Protein AF-A0A7T5URG5-F1 (afdb_monomer)

Sequence (352 aa):
MPEPLIVAVPREIMPCEGRVPIFPDTIPLLKKAVTERRIKFVVEEGLGRSLGIKYQYWRPEAMVARDKDILYRAADIVLKVKQPFPEEIEFYREGQGLICFPHVHANKETVGKLLAKGVKILPYEYYPTRHDPHILSTMSREAGHRIVDLLNEHQGRTWRNTHIFFGGARGVVCRHAIAAALEAGVPTSKIHAFDIVSGLFKDPESGATYETLSTEDSGALEKALKKCGILVLAAVTKGFGAPKFLKRSHLEFLPNDAFILQVSIDEGGNIDDEEFCQLTFGHKPIYTVVRGITGLLWSKPRRITVCNLPDIPGIIRPEESSRSLINASFPYLVEILQTWPDVPDKYLVKIF

Secondary structure (DSSP, 8-state):
-PPPEEEEEPPP-STT----SS-TTTHHHHHHH--SS-EEEEEETTTTGGGT--HHHHTTTEEEES-HHHHHHH-SEEE-SSPPPGGGGGG--TT-EEEE---TTT-HHHHHHHHHTT-EEEESTTPPPSSSS-HHHHHHHHHHHHHHHHHHHHHTTGGGGSEEEEETTTSHHHHHHHHHHHHTT--GGGEEEEESS-EEEE-TTT--EEEEEETT-HHHHHHHHTTEEEEEE---BTTTBS---EETTGGGGPPTTEEEEEGGGGGT-SEE-TTT-----SS--EEEEEE--TT-TTPPPEEEEEE--TTHHHHH-HHHHHHHHHHHHHHHHHHHHHHTTS--GGGS----

Organism: NCBI:txid2750080

InterPro domains:
  IPR007698 Alanine dehydrogenase/pyridine nucleotide transhydrogenase, NAD(H)-binding domain [PF01262] (171-336)
  IPR007886 Alanine dehydrogenase/pyridine nucleotide transhydrogenase, N-terminal [PF05222] (9-141)
  IPR007886 Alanine dehydrogenase/pyridine nucleotide transhydrogenase, N-terminal [SM01003] (8-143)
  IPR036291 NAD(P)-binding domain superfamily [SSF51735] (156-272)

Radius of gyration: 21.98 Å; Cα contacts (8 Å, |Δi|>4): 689; chains: 1; bounding box: 66×40×57 Å

Nearest PDB structures (foldseek):
  2vhw-assembly1_F  TM=8.091E-01  e=1.083E-20  Mycobacterium tuberculosis
  8hyh-assembly1_A  TM=7.792E-01  e=4.954E-20  Geobacillus kaustophilus
  1pjb-assembly1_A  TM=7.632E-01  e=1.153E-19  Phormidium lapideum
  4izh-assembly1_A  TM=7.069E-01  e=4.505E-17  Thermus thermophilus HB27
  4j1t-assembly1_A  TM=7.144E-01  e=9.909E-17  Thermus thermophilus HB27

Solvent-accessible surface area (backbone atoms only — not comparable to full-atom values): 18957 Å² total; per-residue (Å²): 129,82,82,59,48,28,41,15,32,65,60,73,79,59,68,64,54,38,46,42,63,68,54,56,85,48,48,65,55,52,54,66,67,26,76,82,55,55,71,44,40,34,32,32,68,67,48,38,46,86,67,67,46,52,71,79,60,37,56,88,65,25,49,72,32,87,46,68,60,61,40,42,67,64,28,46,28,39,44,40,55,63,44,81,50,74,90,52,57,80,50,60,54,66,74,22,35,37,35,21,42,51,56,59,87,79,32,48,67,50,54,48,55,40,46,75,48,44,32,47,40,38,42,44,64,74,43,69,49,100,87,48,74,26,45,46,52,58,53,29,38,48,32,9,45,47,48,55,55,52,42,38,74,76,47,49,74,57,57,49,80,38,28,33,35,28,37,23,27,87,35,62,31,36,45,32,29,51,41,46,39,46,77,71,60,30,54,70,93,32,58,44,33,24,23,89,61,61,45,84,42,67,42,88,85,82,62,43,71,49,61,27,37,32,64,80,40,59,70,61,49,50,60,50,32,49,62,23,40,32,38,42,35,47,34,66,44,91,97,71,35,20,57,64,70,40,46,63,73,58,60,72,39,43,42,71,67,15,36,36,37,28,58,20,41,74,42,59,17,38,49,55,40,68,91,80,48,55,86,34,72,51,98,52,32,57,50,73,50,74,43,68,58,90,89,49,102,78,54,76,57,39,38,35,37,39,31,29,41,56,62,51,34,31,60,79,43,16,66,63,41,22,52,54,50,34,65,60,38,44,67,56,52,39,53,50,67,52,40,59,90,72,58,62,73,88,54,44,74,75,91,130

Foldseek 3Di:
DDDAAEEFWEADPFAQQQAGLDFLVCLVVLQVLQDQGHYAYEYEQCHNVSVVDHPVSNVVRHHYDPDLLVRQVPHQEYEYAAADDPVCLVSHAANHEYEYANLCVLNVVSVVSNVVRNYFYFYQAQDQDPPHGGLVLLLLLLLLLLVVVVCCVPPNLCVLVAQEEEEQCLDSNNVNVVLNSVVSPRDLVSYAAEYQDWAWDQDPPSRDIHTYDYLPPPVSLLVSQLRGQEYEFEDADVPQAAAQSAEPVSNVSHAANREYEFASLSRVGRHPDVVQNDDDGYDPQKDWDWADPPPDPPDHTGIY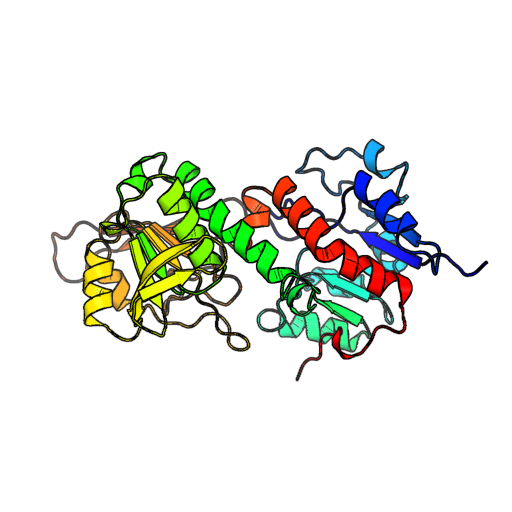IHRDDYSSCSNSPRVVSSVSSCVSCSVVSSVDSNCPPPDDPSSGDDDD

Mean predicted aligned error: 6.31 Å

pLDDT: mean 88.38, std 12.01, range [39.0, 98.62]

Structure (mmCIF, N/CA/C/O backbone):
data_AF-A0A7T5URG5-F1
#
_entry.id   AF-A0A7T5URG5-F1
#
loop_
_atom_site.group_PDB
_atom_site.id
_atom_site.type_symbol
_atom_site.label_atom_id
_atom_site.label_alt_id
_atom_site.label_comp_id
_atom_site.label_asym_id
_atom_site.label_entity_id
_atom_site.label_seq_id
_atom_site.pdbx_PDB_ins_code
_atom_site.Cartn_x
_atom_site.Cartn_y
_atom_site.Cartn_z
_atom_site.occupancy
_atom_site.B_iso_or_equiv
_atom_site.auth_seq_id
_atom_site.auth_comp_id
_atom_site.auth_asym_id
_atom_site.auth_atom_id
_atom_site.pdbx_PDB_model_num
ATOM 1 N N . MET A 1 1 ? 26.881 -5.363 -29.594 1.00 52.34 1 MET A N 1
ATOM 2 C CA . MET A 1 1 ? 26.458 -5.342 -28.173 1.00 52.34 1 MET A CA 1
ATOM 3 C C . MET A 1 1 ? 24.997 -5.751 -28.139 1.00 52.34 1 MET A C 1
ATOM 5 O O . MET A 1 1 ? 24.304 -5.335 -29.062 1.00 52.34 1 MET A O 1
ATOM 9 N N . PRO A 1 2 ? 24.540 -6.550 -27.161 1.00 69.38 2 PRO A N 1
ATOM 10 C CA . PRO A 1 2 ? 23.119 -6.869 -27.036 1.00 69.38 2 PRO A CA 1
ATOM 11 C C . PRO A 1 2 ? 22.297 -5.581 -26.910 1.00 69.38 2 PRO A C 1
ATOM 13 O O . PRO A 1 2 ? 22.796 -4.569 -26.395 1.00 69.38 2 PRO A O 1
ATOM 16 N N . GLU A 1 3 ? 21.068 -5.610 -27.420 1.00 84.12 3 GLU A N 1
ATOM 17 C CA . GLU A 1 3 ? 20.155 -4.479 -27.289 1.00 84.12 3 GLU A CA 1
ATOM 18 C C . GLU A 1 3 ? 19.905 -4.158 -25.806 1.00 84.12 3 GLU A C 1
ATOM 20 O O . GLU A 1 3 ? 19.898 -5.060 -24.961 1.00 84.12 3 GLU A O 1
ATOM 25 N N . PRO A 1 4 ? 19.791 -2.866 -25.451 1.00 93.31 4 PRO A N 1
ATOM 26 C CA . PRO A 1 4 ? 19.550 -2.477 -24.072 1.00 93.31 4 PRO A CA 1
ATOM 27 C C . PRO A 1 4 ? 18.148 -2.903 -23.635 1.00 93.31 4 PRO A C 1
ATOM 29 O O . PRO A 1 4 ? 17.196 -2.709 -24.381 1.00 93.31 4 PRO A O 1
ATOM 32 N N . LEU A 1 5 ? 18.026 -3.369 -22.393 1.00 96.50 5 LEU A N 1
ATOM 33 C CA . LEU A 1 5 ? 16.736 -3.587 -21.747 1.00 96.50 5 LEU A CA 1
ATOM 34 C C . LEU A 1 5 ? 16.022 -2.243 -21.555 1.00 96.50 5 LEU A C 1
ATOM 36 O O . LEU A 1 5 ? 16.613 -1.306 -21.004 1.00 96.50 5 LEU A O 1
ATOM 40 N N . ILE A 1 6 ? 14.765 -2.144 -21.977 1.00 97.94 6 ILE A N 1
ATOM 41 C CA . ILE A 1 6 ? 13.971 -0.919 -21.877 1.00 97.94 6 ILE A CA 1
ATOM 42 C C . ILE A 1 6 ? 12.994 -1.016 -20.703 1.00 97.94 6 ILE A C 1
ATOM 44 O O . ILE A 1 6 ? 12.069 -1.828 -20.703 1.00 97.94 6 ILE A O 1
ATOM 48 N N . VAL A 1 7 ? 13.174 -0.132 -19.720 1.00 98.44 7 VAL A N 1
ATOM 49 C CA . VAL A 1 7 ? 12.253 0.044 -18.591 1.00 98.44 7 VAL A CA 1
ATOM 50 C C . VAL A 1 7 ? 11.392 1.275 -18.839 1.00 98.44 7 VAL A C 1
ATOM 52 O O . VAL A 1 7 ? 11.901 2.398 -18.888 1.00 98.44 7 VAL A O 1
ATOM 55 N N 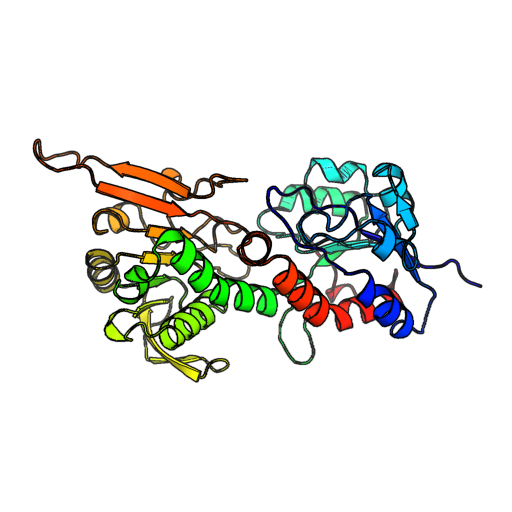. ALA A 1 8 ? 10.090 1.069 -18.995 1.00 98.38 8 ALA A N 1
ATOM 56 C CA . ALA A 1 8 ? 9.126 2.139 -19.181 1.00 98.38 8 ALA A CA 1
ATOM 57 C C . ALA A 1 8 ? 8.417 2.489 -17.869 1.00 98.38 8 ALA A C 1
ATOM 59 O O . ALA A 1 8 ? 7.997 1.601 -17.132 1.00 98.38 8 ALA A O 1
ATOM 60 N N . VAL A 1 9 ? 8.260 3.781 -17.593 1.00 98.31 9 VAL A N 1
ATOM 61 C CA . VAL A 1 9 ? 7.632 4.295 -16.372 1.00 98.31 9 VAL A CA 1
ATOM 62 C C . VAL A 1 9 ? 6.473 5.218 -16.761 1.00 98.31 9 VAL A C 1
ATOM 64 O O . VAL A 1 9 ? 6.695 6.406 -17.039 1.00 98.31 9 VAL A O 1
ATOM 67 N N . PRO A 1 10 ? 5.244 4.684 -16.860 1.00 97.44 10 PRO A N 1
ATOM 68 C CA . PRO A 1 10 ? 4.064 5.486 -17.143 1.00 97.44 10 PRO A CA 1
ATOM 69 C C . PRO A 1 10 ? 3.680 6.340 -15.932 1.00 97.44 10 PRO A C 1
ATOM 71 O O . PRO A 1 10 ? 4.102 6.078 -14.803 1.00 97.44 10 PRO A O 1
ATOM 74 N N . ARG A 1 11 ? 2.845 7.358 -16.148 1.00 95.81 11 ARG A N 1
ATOM 75 C CA . ARG A 1 11 ? 2.177 8.041 -15.036 1.00 95.81 11 ARG A CA 1
ATOM 76 C C . ARG A 1 11 ? 1.147 7.119 -14.402 1.00 95.81 11 ARG A C 1
ATOM 78 O O . ARG A 1 11 ? 0.483 6.337 -15.085 1.00 95.81 11 ARG A O 1
ATOM 85 N N . GLU A 1 12 ? 0.977 7.275 -13.097 1.00 93.81 12 GLU A N 1
ATOM 86 C CA . GLU A 1 12 ? -0.134 6.644 -12.404 1.00 93.81 12 GLU A CA 1
ATOM 87 C C . GLU A 1 12 ? -1.455 7.296 -12.799 1.00 93.81 12 GLU A C 1
ATOM 89 O O . GLU A 1 12 ? -1.548 8.514 -12.972 1.00 93.81 12 GLU A O 1
ATOM 94 N N . ILE A 1 13 ? -2.468 6.451 -12.981 1.00 91.31 13 ILE A N 1
ATOM 95 C CA . ILE A 1 13 ? -3.824 6.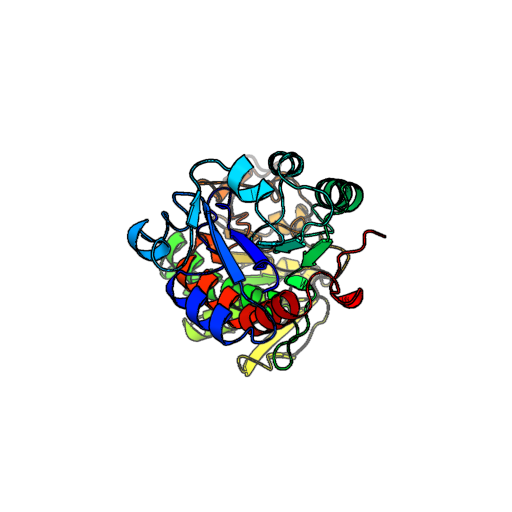872 -13.350 1.00 91.31 13 ILE A CA 1
ATOM 96 C C . ILE A 1 13 ? -4.799 6.766 -12.180 1.00 91.31 13 ILE A C 1
ATOM 98 O O . ILE A 1 13 ? -5.900 7.307 -12.259 1.00 91.31 13 ILE A O 1
ATOM 102 N N . MET A 1 14 ? -4.394 6.105 -11.088 1.00 87.31 14 MET A N 1
ATOM 103 C CA . MET A 1 14 ? -5.191 6.077 -9.872 1.00 87.31 14 MET A CA 1
ATOM 104 C C . MET A 1 14 ? -5.354 7.511 -9.346 1.00 87.31 14 MET A C 1
ATOM 106 O O . MET A 1 14 ? -4.356 8.220 -9.177 1.00 87.31 14 MET A O 1
ATOM 110 N N . PRO A 1 15 ? -6.589 7.962 -9.071 1.00 83.19 15 PRO A N 1
ATOM 111 C CA . PRO A 1 15 ? -6.816 9.287 -8.517 1.00 83.19 15 PRO A CA 1
ATOM 112 C C . PRO A 1 15 ? -6.009 9.510 -7.235 1.00 83.19 15 PRO A C 1
ATOM 114 O O . PRO A 1 15 ? -6.011 8.662 -6.348 1.00 83.19 15 PRO A O 1
ATOM 117 N N . CYS A 1 16 ? -5.362 10.673 -7.133 1.00 81.62 16 CYS A N 1
ATOM 118 C CA . CYS A 1 16 ? -4.559 11.091 -5.976 1.00 81.62 16 CYS A CA 1
ATOM 119 C C . CYS A 1 16 ? -3.308 10.246 -5.674 1.00 81.62 16 CYS A C 1
ATOM 121 O O . CYS A 1 16 ? -2.637 10.532 -4.687 1.00 81.62 16 CYS A O 1
ATOM 123 N N . GLU A 1 17 ? -2.934 9.292 -6.529 1.00 88.94 17 GLU A N 1
ATOM 124 C CA . GLU A 1 17 ? -1.628 8.643 -6.432 1.00 88.94 17 GLU A CA 1
ATOM 125 C C . GLU A 1 17 ? -0.532 9.638 -6.836 1.00 88.94 17 GLU A C 1
ATOM 127 O O . GLU A 1 17 ? -0.399 10.028 -8.000 1.00 88.94 17 GLU A O 1
ATOM 132 N N . GLY A 1 18 ? 0.227 10.103 -5.845 1.00 88.38 18 GLY A N 1
ATOM 133 C CA . GLY A 1 18 ? 1.291 11.077 -6.042 1.00 88.38 18 GLY A CA 1
ATOM 134 C C . GLY A 1 18 ? 2.674 10.463 -6.238 1.00 88.38 18 GLY A C 1
ATOM 135 O O . GLY A 1 18 ? 3.604 11.211 -6.546 1.00 88.38 18 GLY A O 1
ATOM 136 N N . ARG A 1 19 ? 2.841 9.155 -6.014 1.00 94.75 19 ARG A N 1
ATOM 137 C CA . ARG A 1 19 ? 4.148 8.490 -6.005 1.00 94.75 19 ARG A CA 1
ATOM 138 C C . ARG A 1 19 ? 4.717 8.280 -7.400 1.00 94.75 19 ARG A C 1
ATOM 140 O O . ARG A 1 19 ? 4.029 8.324 -8.416 1.00 94.75 19 ARG A O 1
ATOM 147 N N . VAL A 1 20 ? 6.015 8.006 -7.421 1.00 96.94 20 VAL A N 1
ATOM 148 C CA . VAL A 1 20 ? 6.749 7.511 -8.584 1.00 96.94 20 VAL A CA 1
ATOM 149 C C . VAL A 1 20 ? 7.522 6.252 -8.183 1.00 96.94 20 VAL A C 1
ATOM 151 O O . VAL A 1 20 ? 8.075 6.206 -7.083 1.00 96.94 20 VAL A O 1
ATOM 154 N N . PRO A 1 21 ? 7.607 5.223 -9.044 1.00 96.94 21 PRO A N 1
ATOM 155 C CA . PRO A 1 21 ? 8.306 3.984 -8.698 1.00 96.94 21 PRO A CA 1
ATOM 156 C C . PRO A 1 21 ? 9.831 4.110 -8.838 1.00 96.94 21 PRO A C 1
ATOM 158 O O . PRO A 1 21 ? 10.569 3.197 -8.483 1.00 96.94 21 PRO A O 1
ATOM 161 N N . ILE A 1 22 ? 10.312 5.231 -9.384 1.00 97.81 22 ILE A N 1
ATOM 162 C CA . ILE A 1 22 ? 11.723 5.600 -9.474 1.00 97.81 22 ILE A CA 1
ATOM 163 C C . ILE A 1 22 ? 11.840 7.127 -9.544 1.00 97.81 22 ILE A C 1
ATOM 165 O O . ILE A 1 22 ? 10.951 7.780 -10.083 1.00 97.81 22 ILE A O 1
ATOM 169 N N . PHE A 1 23 ? 12.930 7.701 -9.034 1.00 98.00 23 PHE A N 1
ATOM 170 C CA . PHE A 1 23 ? 13.274 9.114 -9.234 1.00 98.00 23 PHE A CA 1
ATOM 171 C C . PHE A 1 23 ? 14.441 9.263 -10.218 1.00 98.00 23 PHE A C 1
ATOM 173 O O . PHE A 1 23 ? 15.240 8.330 -10.361 1.00 98.00 23 PHE A O 1
ATOM 180 N N . PRO A 1 24 ? 14.607 10.443 -10.849 1.00 97.44 24 PRO A N 1
ATOM 181 C CA . PRO A 1 24 ? 15.699 10.671 -11.792 1.00 97.44 24 PRO A CA 1
ATOM 182 C C . PRO A 1 24 ? 17.092 10.393 -11.211 1.00 97.44 24 PRO A C 1
ATOM 184 O O . PRO A 1 24 ? 17.931 9.801 -11.879 1.00 97.44 24 PRO A O 1
ATOM 187 N N . ASP A 1 25 ? 17.316 10.757 -9.948 1.00 96.94 25 ASP A N 1
ATOM 188 C CA . ASP A 1 25 ? 18.580 10.555 -9.223 1.00 96.94 25 ASP A CA 1
ATOM 189 C C . ASP A 1 25 ? 18.891 9.080 -8.904 1.00 96.94 25 ASP A C 1
ATOM 191 O O . ASP A 1 25 ? 20.042 8.720 -8.666 1.00 96.94 25 ASP A O 1
ATOM 195 N N . THR A 1 26 ? 17.882 8.209 -8.937 1.00 97.38 26 THR A N 1
ATOM 196 C CA . THR A 1 26 ? 18.013 6.780 -8.635 1.00 97.38 26 THR A CA 1
ATOM 197 C C . THR A 1 26 ? 18.371 5.978 -9.887 1.00 97.38 26 THR A C 1
ATOM 199 O O . THR A 1 26 ? 19.056 4.958 -9.800 1.00 97.38 26 THR A O 1
ATOM 202 N N . ILE A 1 27 ? 17.963 6.447 -11.072 1.00 98.00 27 ILE A N 1
ATOM 203 C CA . ILE A 1 27 ? 18.269 5.803 -12.356 1.00 98.00 27 ILE A CA 1
ATOM 204 C C . ILE A 1 27 ? 19.771 5.502 -12.536 1.00 98.00 27 ILE A C 1
ATOM 206 O O . ILE A 1 27 ? 20.092 4.352 -12.852 1.00 98.00 27 ILE A O 1
ATOM 210 N N . PRO A 1 28 ? 20.714 6.449 -12.344 1.00 97.56 28 PRO A N 1
ATOM 211 C CA . PRO A 1 28 ? 22.136 6.163 -12.531 1.00 97.56 28 PRO A CA 1
ATOM 212 C C . PRO A 1 28 ? 22.670 5.143 -11.517 1.00 97.56 28 PRO A C 1
ATOM 214 O O . PRO A 1 28 ? 23.521 4.324 -11.867 1.00 97.56 28 PRO A O 1
ATOM 217 N N . LEU A 1 29 ? 22.141 5.133 -10.288 1.00 97.75 29 LEU A N 1
ATOM 218 C CA . LEU A 1 29 ? 22.493 4.137 -9.273 1.00 97.75 29 LEU A CA 1
ATOM 219 C C . LEU A 1 29 ? 22.052 2.737 -9.708 1.00 97.75 29 LEU A C 1
ATOM 221 O O . LEU A 1 29 ? 22.839 1.794 -9.643 1.00 97.75 29 LEU A O 1
ATOM 225 N N . LEU A 1 30 ? 20.822 2.613 -10.211 1.00 97.06 30 LEU A N 1
ATOM 226 C CA . LEU A 1 30 ? 20.271 1.346 -10.685 1.00 97.06 30 LEU A CA 1
ATOM 227 C C . LEU A 1 30 ? 21.010 0.837 -11.932 1.00 97.06 30 LEU A C 1
ATOM 229 O O . LEU A 1 30 ? 21.387 -0.331 -11.986 1.00 97.06 30 LEU A O 1
ATOM 233 N N . LYS A 1 31 ? 21.312 1.724 -12.894 1.00 96.25 31 LYS A N 1
ATOM 234 C CA . LYS A 1 31 ? 22.148 1.404 -14.067 1.00 96.25 31 LYS A CA 1
ATOM 235 C C . LYS A 1 31 ? 23.539 0.904 -13.669 1.00 96.25 31 LYS A C 1
ATOM 237 O O . LYS A 1 31 ? 24.062 0.015 -14.326 1.00 96.25 31 LYS A O 1
ATOM 242 N N . LYS A 1 32 ? 24.148 1.479 -12.625 1.00 96.50 32 LYS A N 1
ATOM 243 C CA . LYS A 1 32 ? 25.467 1.059 -12.121 1.00 96.50 32 LYS A CA 1
ATOM 244 C C . LYS A 1 32 ? 25.410 -0.290 -11.401 1.00 96.50 32 LYS A C 1
ATOM 246 O O . LYS A 1 32 ? 26.362 -1.057 -11.489 1.00 96.50 32 LYS A O 1
ATOM 251 N N . ALA A 1 33 ? 24.328 -0.556 -10.672 1.00 96.69 33 ALA A N 1
ATOM 252 C CA . ALA A 1 33 ? 24.148 -1.800 -9.931 1.00 96.69 33 ALA A CA 1
ATOM 253 C C . ALA A 1 33 ? 23.867 -3.002 -10.849 1.00 96.69 33 ALA A C 1
ATOM 255 O O . ALA A 1 33 ? 24.257 -4.121 -10.528 1.00 96.69 33 ALA A O 1
ATOM 256 N N . VAL A 1 34 ? 23.230 -2.780 -12.001 1.00 95.31 34 VAL A N 1
ATOM 257 C CA . VAL A 1 34 ? 22.979 -3.829 -12.995 1.00 95.31 34 VAL A CA 1
ATOM 258 C C . VAL A 1 34 ? 24.177 -3.966 -13.936 1.00 95.31 34 VAL A C 1
ATOM 260 O O . VAL A 1 34 ? 24.331 -3.218 -14.896 1.00 95.31 34 VAL A O 1
ATOM 263 N N . THR A 1 35 ? 25.032 -4.949 -13.656 1.00 92.25 35 THR A N 1
ATOM 264 C CA . THR A 1 35 ? 26.297 -5.181 -14.379 1.00 92.25 35 THR A CA 1
ATOM 265 C C . THR A 1 35 ? 26.156 -6.036 -15.634 1.00 92.25 35 THR A C 1
ATOM 267 O O . THR A 1 35 ? 26.906 -5.854 -16.590 1.00 92.25 35 THR A O 1
ATOM 270 N N . GLU A 1 36 ? 25.184 -6.948 -15.651 1.00 88.00 36 GLU A N 1
ATOM 271 C CA . GLU A 1 36 ? 25.062 -7.983 -16.688 1.00 88.00 36 GLU A CA 1
ATOM 272 C C . GLU A 1 36 ? 24.510 -7.451 -18.017 1.00 88.00 36 GLU A C 1
ATOM 274 O O . GLU A 1 36 ? 24.602 -8.115 -19.050 1.00 88.00 36 GLU A O 1
ATOM 279 N N . ARG A 1 37 ? 23.922 -6.244 -18.027 1.00 90.31 37 ARG A N 1
ATOM 280 C CA . ARG A 1 37 ? 23.334 -5.663 -19.239 1.00 90.31 37 ARG A CA 1
ATOM 281 C C . ARG A 1 37 ? 23.182 -4.150 -19.187 1.00 90.31 37 ARG A C 1
ATOM 283 O O . ARG A 1 37 ? 23.154 -3.527 -18.133 1.00 90.31 37 ARG A O 1
ATOM 290 N N . ARG A 1 38 ? 22.971 -3.561 -20.363 1.00 94.06 38 ARG A N 1
ATOM 291 C CA . ARG A 1 38 ? 22.626 -2.143 -20.503 1.00 94.06 38 ARG A CA 1
ATOM 292 C C . ARG A 1 38 ? 21.133 -1.934 -20.292 1.00 94.06 38 ARG A C 1
ATOM 294 O O . ARG A 1 38 ? 20.334 -2.670 -20.860 1.00 94.06 38 ARG A O 1
ATOM 301 N N . ILE A 1 39 ? 20.778 -0.879 -19.562 1.00 96.31 39 ILE A N 1
ATOM 302 C CA . ILE A 1 39 ? 19.387 -0.480 -19.328 1.00 96.31 39 ILE A CA 1
ATOM 303 C C . ILE A 1 39 ? 19.157 0.929 -19.867 1.00 96.31 39 ILE A C 1
ATOM 305 O O . ILE A 1 39 ? 19.988 1.826 -19.686 1.00 96.31 39 ILE A O 1
ATOM 309 N N . LYS A 1 40 ? 18.008 1.134 -20.506 1.00 97.06 40 LYS A N 1
ATOM 310 C CA . LYS A 1 40 ? 17.477 2.450 -20.857 1.00 97.06 40 LYS A CA 1
ATOM 311 C C . LYS A 1 40 ? 16.133 2.660 -20.175 1.00 97.06 40 LYS A C 1
ATOM 313 O O . LYS A 1 40 ? 15.328 1.741 -20.093 1.00 97.06 40 LYS A O 1
ATOM 318 N N . PHE A 1 41 ? 15.899 3.887 -19.729 1.00 97.88 41 PHE A N 1
ATOM 319 C CA . PHE A 1 41 ? 14.617 4.296 -19.170 1.00 97.88 41 PHE A CA 1
ATOM 320 C C . PHE A 1 41 ? 13.832 5.117 -20.186 1.00 97.88 41 PHE A C 1
ATOM 322 O O . PHE A 1 41 ? 14.399 5.970 -20.877 1.00 97.88 41 PHE A O 1
ATOM 329 N N . VAL A 1 42 ? 12.527 4.873 -20.236 1.00 97.81 42 VAL A N 1
ATOM 330 C CA . VAL A 1 42 ? 11.547 5.692 -20.948 1.00 97.81 42 VAL A CA 1
ATOM 331 C C . VAL A 1 42 ? 10.486 6.110 -19.943 1.00 97.81 42 VAL A C 1
ATOM 333 O O . VAL A 1 42 ? 9.898 5.264 -19.287 1.00 97.81 42 VAL A O 1
ATOM 336 N N . VAL A 1 43 ? 10.246 7.402 -19.779 1.00 97.75 43 VAL A N 1
ATOM 337 C CA . VAL A 1 43 ? 9.289 7.929 -18.798 1.00 97.75 43 VAL A CA 1
ATOM 338 C C . VAL A 1 43 ? 8.191 8.702 -19.509 1.00 97.75 43 VAL A C 1
ATOM 340 O O . VAL A 1 43 ? 8.444 9.342 -20.531 1.00 97.75 43 VAL A O 1
ATOM 343 N N . GLU A 1 44 ? 6.974 8.663 -18.983 1.00 97.44 44 GLU A N 1
ATOM 344 C CA . GLU A 1 44 ? 5.875 9.455 -19.533 1.00 97.44 44 GLU A CA 1
ATOM 345 C C . GLU A 1 44 ? 6.065 10.946 -19.210 1.00 97.44 44 GLU A C 1
ATOM 347 O O . GLU A 1 44 ? 6.490 11.327 -18.113 1.00 97.44 44 GLU A O 1
ATOM 352 N N . GLU A 1 45 ? 5.737 11.822 -20.160 1.00 95.94 45 GLU A N 1
ATOM 353 C CA . GLU A 1 45 ? 5.767 13.266 -19.947 1.00 95.94 45 GLU A CA 1
ATOM 354 C C . GLU A 1 45 ? 4.860 13.663 -18.769 1.00 95.94 45 GLU A C 1
ATOM 356 O O . GLU A 1 45 ? 3.659 13.403 -18.739 1.00 95.94 45 GLU A O 1
ATOM 361 N N . GLY A 1 46 ? 5.448 14.330 -17.772 1.00 94.69 46 GLY A N 1
ATOM 362 C CA . GLY A 1 46 ? 4.746 14.732 -16.553 1.00 94.69 46 GLY A CA 1
ATOM 363 C C . GLY A 1 46 ? 4.792 13.717 -15.408 1.00 94.69 46 GLY A C 1
ATOM 364 O O . GLY A 1 46 ? 4.143 13.966 -14.391 1.00 94.69 46 GLY A O 1
ATOM 365 N N . LEU A 1 47 ? 5.550 12.621 -15.526 1.00 96.44 47 LEU A N 1
ATOM 366 C CA . LEU A 1 47 ? 5.847 11.736 -14.397 1.00 96.44 47 LEU A CA 1
ATOM 367 C C . LEU A 1 47 ? 6.444 12.522 -13.218 1.00 96.44 47 LEU A C 1
ATOM 369 O O . LEU A 1 47 ? 7.418 13.264 -13.376 1.00 96.44 47 LEU A O 1
ATOM 373 N N . GLY A 1 48 ? 5.833 12.372 -12.039 1.00 94.69 48 GLY A N 1
ATOM 374 C CA . GLY A 1 48 ? 6.238 13.064 -10.814 1.00 94.69 48 GLY A CA 1
ATOM 375 C C . GLY A 1 48 ? 5.916 14.561 -10.772 1.00 94.69 48 GLY A C 1
ATOM 376 O O . GLY A 1 48 ? 6.469 15.279 -9.943 1.00 94.69 48 GLY A O 1
ATOM 377 N N . ARG A 1 49 ? 5.023 15.065 -11.640 1.00 93.50 49 ARG A N 1
ATOM 378 C CA . ARG A 1 49 ? 4.621 16.485 -11.638 1.00 93.50 49 ARG A CA 1
ATOM 379 C C . ARG A 1 49 ? 4.011 16.927 -10.301 1.00 93.50 49 ARG A C 1
ATOM 381 O O . ARG A 1 49 ? 4.288 18.040 -9.866 1.00 93.50 49 ARG A O 1
ATOM 388 N N . SER A 1 50 ? 3.221 16.068 -9.656 1.00 89.62 50 SER A N 1
ATOM 389 C CA . SER A 1 50 ? 2.663 16.284 -8.307 1.00 89.62 50 SER A CA 1
ATOM 390 C C . SER A 1 50 ? 3.744 16.486 -7.241 1.00 89.62 50 SER A C 1
ATOM 392 O O . SER A 1 50 ? 3.516 17.196 -6.270 1.00 89.62 50 SER A O 1
ATOM 394 N N . LEU A 1 51 ? 4.929 15.910 -7.457 1.00 93.25 51 LEU A N 1
ATOM 395 C CA . LEU A 1 51 ? 6.110 16.020 -6.599 1.00 93.25 51 LEU A CA 1
ATOM 396 C C . LEU A 1 51 ? 7.043 17.169 -7.016 1.00 93.25 51 LEU A C 1
ATOM 398 O O . LEU A 1 51 ? 8.174 17.261 -6.554 1.00 93.25 51 LEU A O 1
ATOM 402 N N . GLY A 1 52 ? 6.624 18.019 -7.959 1.00 94.31 52 GLY A N 1
ATOM 403 C CA . GLY A 1 52 ? 7.462 19.100 -8.480 1.00 94.31 52 GLY A CA 1
ATOM 404 C C . GLY A 1 52 ? 8.620 18.637 -9.375 1.00 94.31 52 GLY A C 1
ATOM 405 O O . GLY A 1 52 ? 9.472 19.458 -9.732 1.00 94.31 52 GLY A O 1
ATOM 406 N N . ILE A 1 53 ? 8.660 17.363 -9.793 1.00 95.50 53 ILE A N 1
ATOM 407 C CA . ILE A 1 53 ? 9.708 16.855 -10.686 1.00 95.50 53 ILE A CA 1
ATOM 408 C C . ILE A 1 53 ? 9.485 17.414 -12.091 1.00 95.50 53 ILE A C 1
ATOM 410 O O . ILE A 1 53 ? 8.517 17.103 -12.788 1.00 95.50 53 ILE A O 1
ATOM 414 N N . LYS A 1 54 ? 10.416 18.262 -12.523 1.00 94.44 54 LYS A N 1
ATOM 415 C CA . LYS A 1 54 ? 10.395 18.885 -13.846 1.00 94.44 54 LYS A CA 1
ATOM 416 C C . LYS A 1 54 ? 11.015 17.968 -14.897 1.00 94.44 54 LYS A C 1
ATOM 418 O O . LYS A 1 54 ? 11.950 17.220 -14.628 1.00 94.44 54 LYS A O 1
ATOM 423 N N . TYR A 1 55 ? 10.562 18.132 -16.138 1.00 92.06 55 TYR A N 1
ATOM 424 C CA . TYR A 1 55 ? 11.083 17.456 -17.332 1.00 92.06 55 TYR A CA 1
ATOM 425 C C . TYR A 1 55 ? 12.621 17.434 -17.423 1.00 92.06 55 TYR A C 1
ATOM 427 O O . TYR A 1 55 ? 13.220 16.417 -17.768 1.00 92.06 55 TYR A O 1
ATOM 435 N N . GLN A 1 56 ? 13.262 18.555 -17.079 1.00 95.44 56 GLN A N 1
ATOM 436 C CA . GLN A 1 56 ? 14.717 18.720 -17.129 1.00 95.44 56 GLN A CA 1
ATOM 437 C C . GLN A 1 56 ? 15.486 17.740 -16.234 1.00 95.44 56 GLN A C 1
ATOM 439 O O . GLN A 1 56 ? 16.643 17.460 -16.524 1.00 95.44 56 GLN A O 1
ATOM 444 N N . TYR A 1 57 ? 14.860 17.218 -15.175 1.00 96.19 57 TYR A N 1
ATOM 445 C CA . TYR A 1 57 ? 15.496 16.247 -14.288 1.00 96.19 57 TYR A CA 1
ATOM 446 C C . TYR A 1 57 ? 15.477 14.836 -14.876 1.00 96.19 57 TYR A C 1
ATOM 448 O O . TYR A 1 57 ? 16.421 14.090 -14.666 1.00 96.19 57 TYR A O 1
ATOM 456 N N . TRP A 1 58 ? 14.458 14.486 -15.667 1.00 96.94 58 TRP A N 1
ATOM 457 C CA . TRP A 1 58 ? 14.369 13.182 -16.334 1.00 96.94 58 TRP A CA 1
ATOM 458 C C . TRP A 1 58 ? 15.299 13.063 -17.540 1.00 96.94 58 TRP A C 1
ATOM 460 O O . TRP A 1 58 ? 15.909 12.020 -17.755 1.00 96.94 58 TRP A O 1
ATOM 470 N N . ARG A 1 59 ? 15.407 14.141 -18.325 1.00 94.94 59 ARG A N 1
ATOM 471 C CA . ARG A 1 59 ? 16.085 14.170 -19.631 1.00 94.94 59 ARG A CA 1
ATOM 472 C C . ARG A 1 59 ? 17.508 13.579 -19.670 1.00 94.94 59 ARG A C 1
ATOM 474 O O . ARG A 1 59 ? 17.821 12.937 -20.669 1.00 94.94 59 ARG A O 1
ATOM 481 N N . PRO A 1 60 ? 18.378 13.798 -18.662 1.00 96.62 60 PRO A N 1
ATOM 482 C CA . PRO A 1 60 ? 19.727 13.228 -18.657 1.00 96.62 60 PRO A CA 1
ATOM 483 C C . PRO A 1 60 ? 19.740 11.703 -18.506 1.00 96.62 60 PRO A C 1
ATOM 485 O O . PRO A 1 60 ? 20.661 11.042 -18.977 1.00 96.62 60 PRO A O 1
ATOM 488 N N . GLU A 1 61 ? 18.714 11.139 -17.867 1.00 96.38 61 GLU A N 1
ATOM 489 C CA . GLU A 1 61 ? 18.715 9.747 -17.419 1.00 96.38 61 GLU A CA 1
ATOM 490 C C . GLU A 1 61 ? 17.712 8.852 -18.152 1.00 96.38 61 GLU A C 1
ATOM 492 O O . GLU A 1 61 ? 17.901 7.630 -18.194 1.00 96.38 61 GLU A O 1
ATOM 497 N N . ALA A 1 62 ? 16.686 9.441 -18.766 1.00 96.56 62 ALA A N 1
ATOM 498 C CA . ALA A 1 62 ? 15.608 8.744 -19.453 1.00 96.56 62 ALA A CA 1
ATOM 499 C C . ALA A 1 62 ? 15.140 9.490 -20.711 1.00 96.56 62 ALA A C 1
ATOM 501 O O . ALA A 1 62 ? 15.149 10.721 -20.784 1.00 96.56 62 ALA A O 1
ATOM 502 N N . MET A 1 63 ? 14.650 8.731 -21.692 1.00 96.25 63 MET A N 1
ATOM 503 C CA . MET A 1 63 ? 13.856 9.290 -22.782 1.00 96.25 63 MET A CA 1
ATOM 504 C C . MET A 1 63 ? 12.482 9.681 -22.239 1.00 96.25 63 MET A C 1
ATOM 506 O O . MET A 1 63 ? 11.849 8.890 -21.550 1.00 96.25 63 MET A O 1
ATOM 510 N N . VAL A 1 64 ? 11.994 10.874 -22.568 1.00 96.62 64 VAL A N 1
ATOM 511 C CA . VAL A 1 64 ? 10.652 11.304 -22.159 1.00 96.62 64 VAL A CA 1
ATOM 512 C C . VAL A 1 64 ? 9.690 11.140 -23.332 1.00 96.62 64 VAL A C 1
ATOM 514 O O . VAL A 1 64 ? 9.850 11.804 -24.357 1.00 96.62 64 VAL A O 1
ATOM 517 N N . ALA A 1 65 ? 8.705 10.260 -23.183 1.00 96.44 65 ALA A N 1
ATOM 518 C CA . ALA A 1 65 ? 7.685 9.975 -24.182 1.00 96.44 65 ALA A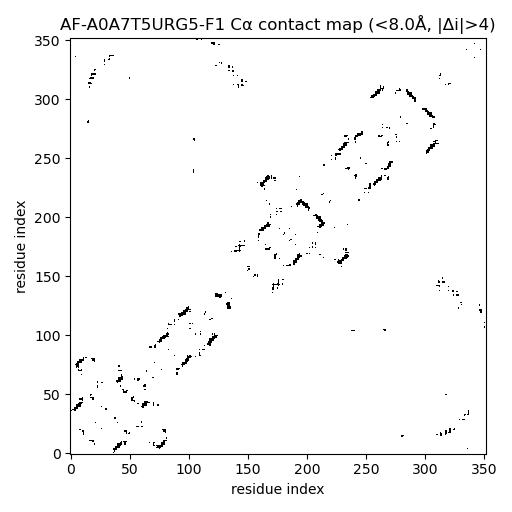 CA 1
ATOM 519 C C . ALA A 1 65 ? 6.419 10.802 -23.922 1.00 96.44 65 ALA A C 1
ATOM 521 O O . ALA A 1 65 ? 5.918 10.855 -22.801 1.00 96.44 65 ALA A O 1
ATOM 522 N N . ARG A 1 66 ? 5.887 11.437 -24.971 1.00 94.81 66 ARG A N 1
ATOM 523 C CA . ARG A 1 66 ? 4.600 12.161 -24.919 1.00 94.81 66 ARG A CA 1
ATOM 524 C C . ARG A 1 66 ? 3.394 11.271 -25.193 1.00 94.81 66 ARG A C 1
ATOM 526 O O . ARG A 1 66 ? 2.278 11.616 -24.831 1.00 94.81 66 ARG A O 1
ATOM 533 N N . ASP A 1 67 ? 3.641 10.157 -25.865 1.00 93.69 67 ASP A N 1
ATOM 534 C CA . ASP A 1 67 ? 2.633 9.215 -26.319 1.00 93.69 67 ASP A CA 1
ATOM 535 C C . ASP A 1 67 ? 2.738 7.941 -25.474 1.00 93.69 67 ASP A C 1
ATOM 537 O O . ASP A 1 67 ? 3.815 7.340 -25.359 1.00 93.69 67 ASP A O 1
ATOM 541 N N . LYS A 1 68 ? 1.616 7.569 -24.851 1.00 92.44 68 LYS A N 1
ATOM 542 C CA . LYS A 1 68 ? 1.535 6.417 -23.952 1.00 92.44 68 LYS A CA 1
ATOM 543 C C . LYS A 1 68 ? 1.714 5.110 -24.721 1.00 92.44 68 LYS A C 1
ATOM 545 O O . LYS A 1 68 ? 2.445 4.239 -24.261 1.00 92.44 68 LYS A O 1
ATOM 550 N N . ASP A 1 69 ? 1.159 4.995 -25.922 1.00 91.31 69 ASP A N 1
ATOM 551 C CA . ASP A 1 69 ? 1.340 3.811 -26.751 1.00 91.31 69 ASP A CA 1
ATOM 552 C C . ASP A 1 69 ? 2.806 3.610 -27.155 1.00 91.31 69 ASP A C 1
ATOM 554 O O . ASP A 1 69 ? 3.311 2.489 -27.146 1.00 91.31 69 ASP A O 1
ATOM 558 N N . ILE A 1 70 ? 3.524 4.685 -27.498 1.00 90.50 70 ILE A N 1
ATOM 559 C CA . ILE A 1 70 ? 4.965 4.612 -27.794 1.00 90.50 70 ILE A CA 1
ATOM 560 C C . ILE A 1 70 ? 5.740 4.131 -26.564 1.00 90.50 70 ILE A C 1
ATOM 562 O O . ILE A 1 70 ? 6.610 3.267 -26.695 1.00 90.50 70 ILE A O 1
ATOM 566 N N . LEU A 1 71 ? 5.418 4.666 -25.383 1.00 96.12 71 LEU A N 1
ATOM 567 C CA . LEU A 1 71 ? 6.066 4.289 -24.129 1.00 96.12 71 LEU A CA 1
ATOM 568 C C . LEU A 1 71 ? 5.904 2.797 -23.835 1.00 96.12 71 LEU A C 1
ATOM 570 O O . LEU A 1 71 ? 6.898 2.125 -23.564 1.00 96.12 71 LEU A O 1
ATOM 574 N N . TYR A 1 72 ? 4.679 2.278 -23.920 1.00 96.50 72 TYR A N 1
ATOM 575 C CA . TYR A 1 72 ? 4.429 0.869 -23.638 1.00 96.50 72 TYR A CA 1
ATOM 576 C C . TYR A 1 72 ? 4.992 -0.031 -24.733 1.00 96.50 72 TYR A C 1
ATOM 578 O O . TYR A 1 72 ? 5.653 -1.008 -24.405 1.00 96.50 72 TYR A O 1
ATOM 586 N N . ARG A 1 73 ? 4.832 0.291 -26.025 1.00 91.75 73 ARG A N 1
ATOM 587 C CA . ARG A 1 73 ? 5.364 -0.554 -27.113 1.00 91.75 73 ARG A CA 1
ATOM 588 C C . ARG A 1 73 ? 6.876 -0.747 -27.028 1.00 91.75 73 ARG A C 1
ATOM 590 O O . ARG A 1 73 ? 7.357 -1.845 -27.296 1.00 91.75 73 ARG A O 1
ATOM 597 N N . ALA A 1 74 ? 7.610 0.293 -26.634 1.00 90.44 74 ALA A N 1
ATOM 598 C CA . ALA A 1 74 ? 9.060 0.234 -26.483 1.00 90.44 74 ALA A CA 1
ATOM 599 C C . ALA A 1 74 ? 9.521 -0.561 -25.248 1.00 90.44 74 ALA A C 1
ATOM 601 O O . ALA A 1 74 ? 10.687 -0.930 -25.183 1.00 90.44 74 ALA A O 1
ATOM 602 N N . ALA A 1 75 ? 8.654 -0.801 -24.262 1.00 97.06 75 ALA A N 1
ATOM 603 C CA . ALA A 1 75 ? 9.049 -1.374 -22.980 1.00 97.06 75 ALA A CA 1
ATOM 604 C C . ALA A 1 75 ? 9.310 -2.878 -23.074 1.00 97.06 75 ALA A C 1
ATOM 606 O O . ALA A 1 75 ? 8.492 -3.605 -23.637 1.00 97.06 75 ALA A O 1
ATOM 607 N N . ASP A 1 76 ? 10.380 -3.358 -22.447 1.00 97.88 76 ASP A N 1
ATOM 608 C CA . ASP A 1 76 ? 10.505 -4.762 -22.046 1.00 97.88 76 ASP A CA 1
ATOM 609 C C . ASP A 1 76 ? 9.860 -4.980 -20.679 1.00 97.88 76 ASP A C 1
ATOM 611 O O . ASP A 1 76 ? 9.186 -5.982 -20.456 1.00 97.88 76 ASP A O 1
ATOM 615 N N . ILE A 1 77 ? 10.033 -4.010 -19.778 1.00 98.31 77 ILE A N 1
ATOM 616 C CA . ILE A 1 77 ? 9.431 -3.990 -18.447 1.00 98.31 77 ILE A CA 1
ATOM 617 C C . ILE A 1 77 ? 8.726 -2.652 -18.242 1.00 98.31 77 ILE A C 1
ATOM 619 O O . ILE A 1 77 ? 9.322 -1.591 -18.421 1.00 98.31 77 ILE A O 1
ATOM 623 N N . VAL A 1 78 ? 7.469 -2.706 -17.819 1.00 98.62 78 VAL A N 1
ATOM 624 C CA . VAL A 1 78 ? 6.708 -1.568 -17.309 1.00 98.62 78 VAL A CA 1
ATOM 625 C C . VAL A 1 78 ? 6.853 -1.539 -15.788 1.00 98.62 78 VAL A C 1
ATOM 627 O O . VAL A 1 78 ? 6.572 -2.524 -15.106 1.00 98.62 78 VAL A O 1
ATOM 630 N N . LEU A 1 79 ? 7.313 -0.411 -15.257 1.00 98.56 79 LEU A N 1
ATOM 631 C CA . LEU A 1 79 ? 7.527 -0.179 -13.834 1.00 98.56 79 LEU A CA 1
ATOM 632 C C . LEU A 1 79 ? 6.480 0.819 -13.328 1.00 98.56 79 LEU A C 1
ATOM 634 O O . LEU A 1 79 ? 6.477 1.978 -13.739 1.00 98.56 79 LEU A O 1
ATOM 638 N N . LYS A 1 80 ? 5.607 0.360 -12.433 1.00 97.94 80 LYS A N 1
ATOM 639 C CA . LYS A 1 80 ? 4.515 1.124 -11.821 1.00 97.94 80 LYS A CA 1
ATOM 640 C C . LYS A 1 80 ? 4.547 0.973 -10.304 1.00 97.94 80 LYS A C 1
ATOM 642 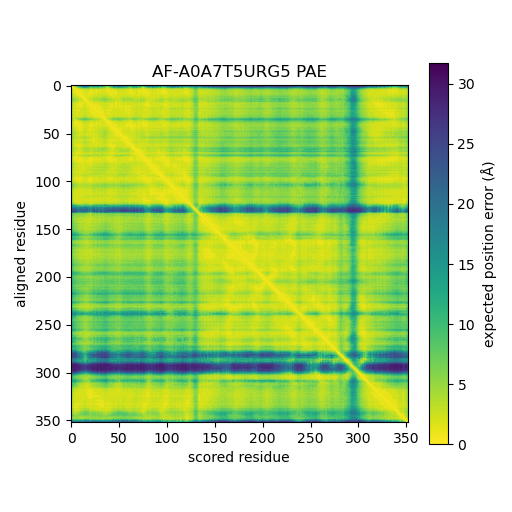O O . LYS A 1 80 ? 5.187 0.077 -9.767 1.00 97.94 80 LYS A O 1
ATOM 647 N N . VAL A 1 81 ? 3.827 1.848 -9.619 1.00 94.94 81 VAL A N 1
ATOM 648 C CA . VAL A 1 81 ? 3.479 1.709 -8.207 1.00 94.94 81 VAL A CA 1
ATOM 649 C C . VAL A 1 81 ? 2.207 0.872 -8.087 1.00 94.94 81 VAL A C 1
ATOM 651 O O . VAL A 1 81 ? 2.239 -0.215 -7.513 1.00 94.94 81 VAL A O 1
ATOM 654 N N . LYS A 1 82 ? 1.092 1.341 -8.656 1.00 92.69 82 LYS A N 1
ATOM 655 C CA . LYS A 1 82 ? -0.233 0.737 -8.451 1.00 92.69 82 LYS A CA 1
ATOM 656 C C . LYS A 1 82 ? -0.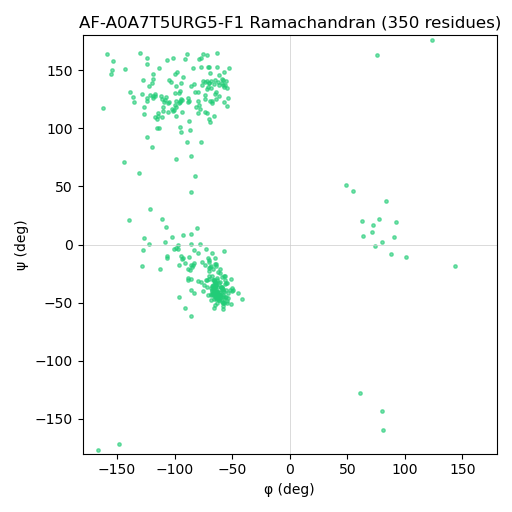559 -0.356 -9.459 1.00 92.69 82 LYS A C 1
ATOM 658 O O . LYS A 1 82 ? 0.100 -0.496 -10.492 1.00 92.69 82 LYS A O 1
ATOM 663 N N . GLN A 1 83 ? -1.579 -1.139 -9.112 1.00 92.38 83 GLN A N 1
ATOM 664 C CA . GLN A 1 83 ? -2.113 -2.212 -9.937 1.00 92.38 83 GLN A CA 1
ATOM 665 C C . GLN A 1 83 ? -2.458 -1.708 -11.345 1.00 92.38 83 GLN A C 1
ATOM 667 O O . GLN A 1 83 ? -2.807 -0.535 -11.507 1.00 92.38 83 GLN A O 1
ATOM 672 N N . PRO A 1 84 ? -2.407 -2.580 -12.362 1.00 94.00 84 PRO A N 1
ATOM 673 C CA . PRO A 1 84 ? -2.959 -2.242 -13.662 1.00 94.00 84 PRO A CA 1
ATOM 674 C C . PRO A 1 84 ? -4.475 -2.053 -13.551 1.00 94.00 84 PRO A C 1
ATOM 676 O O . PRO A 1 84 ? -5.146 -2.815 -12.845 1.00 94.00 84 PRO A O 1
ATOM 679 N N . PHE A 1 85 ? -5.004 -1.074 -14.278 1.00 93.56 85 PHE A N 1
ATOM 680 C CA . PHE A 1 85 ? -6.445 -0.866 -14.436 1.00 93.56 85 PHE A CA 1
ATOM 681 C C . PHE A 1 85 ? -6.946 -1.400 -15.786 1.00 93.56 85 PHE A C 1
ATOM 683 O O . PHE A 1 85 ? -6.143 -1.570 -16.712 1.00 93.56 85 PHE A O 1
ATOM 690 N N . PRO A 1 86 ? -8.261 -1.654 -15.934 1.00 94.94 86 PRO A N 1
ATOM 691 C CA . PRO A 1 86 ? -8.835 -2.163 -17.177 1.00 94.94 86 PRO A CA 1
ATOM 692 C C . PRO A 1 86 ? -8.465 -1.346 -18.420 1.00 94.94 86 PRO A C 1
ATOM 694 O O . PRO A 1 86 ? -8.165 -1.932 -19.459 1.00 94.94 86 PRO A O 1
ATOM 697 N N . GLU A 1 87 ? -8.410 -0.013 -18.320 1.00 94.69 87 GLU A N 1
ATOM 698 C CA . GLU A 1 87 ? -8.070 0.854 -19.455 1.00 94.69 87 GLU A CA 1
ATOM 699 C C . GLU A 1 87 ? -6.591 0.769 -19.864 1.00 94.69 87 GLU A C 1
ATOM 701 O O . GLU A 1 87 ? -6.212 1.276 -20.918 1.00 94.69 87 GLU A O 1
ATOM 706 N N . GLU A 1 88 ? -5.733 0.143 -19.051 1.00 94.88 88 GLU A N 1
ATOM 707 C CA . GLU A 1 88 ? -4.311 -0.010 -19.360 1.00 94.88 88 GLU A CA 1
ATOM 708 C C . GLU A 1 88 ? -3.989 -1.306 -20.117 1.00 94.88 88 GLU A C 1
ATOM 710 O O . GLU A 1 88 ? -2.908 -1.408 -20.696 1.00 94.88 88 GLU A O 1
ATOM 715 N N . ILE A 1 89 ? -4.901 -2.289 -20.133 1.00 95.44 89 ILE A N 1
ATOM 716 C CA . ILE A 1 89 ? -4.658 -3.643 -20.669 1.00 95.44 89 ILE A CA 1
ATOM 717 C C . ILE A 1 89 ? -4.211 -3.607 -22.135 1.00 95.44 89 ILE A C 1
ATOM 719 O O . ILE A 1 89 ? -3.309 -4.350 -22.541 1.00 95.44 89 ILE A O 1
ATOM 723 N N . GLU A 1 90 ? -4.823 -2.735 -22.935 1.00 94.75 90 GLU A N 1
ATOM 724 C CA . GLU A 1 90 ? -4.561 -2.656 -24.371 1.00 94.75 90 GLU A CA 1
ATOM 725 C C . GLU A 1 90 ? -3.134 -2.201 -24.693 1.00 94.75 90 GLU A C 1
ATOM 727 O O . GLU A 1 90 ? -2.552 -2.697 -25.657 1.00 94.75 90 GLU A O 1
ATOM 732 N N . PHE A 1 91 ? -2.520 -1.373 -23.840 1.00 95.88 91 PHE A N 1
ATOM 733 C CA . PHE A 1 91 ? -1.158 -0.881 -24.060 1.00 95.88 91 PHE A CA 1
ATOM 734 C C . PHE A 1 91 ? -0.085 -1.963 -23.896 1.00 95.88 91 PHE A C 1
ATOM 736 O O . PHE A 1 91 ? 0.989 -1.855 -24.489 1.00 95.88 91 PHE A O 1
ATOM 743 N N . TYR A 1 92 ? -0.346 -2.998 -23.094 1.00 96.69 92 TYR A N 1
ATOM 744 C CA . TYR A 1 92 ? 0.618 -4.079 -22.892 1.00 96.69 92 TYR A CA 1
ATOM 745 C C . TYR A 1 92 ? 0.747 -4.961 -24.136 1.00 96.69 92 TYR A C 1
ATOM 747 O O . TYR A 1 92 ? -0.199 -5.121 -24.905 1.00 96.69 92 TYR A O 1
ATOM 755 N N . ARG A 1 93 ? 1.905 -5.594 -24.313 1.00 95.00 93 ARG A N 1
ATOM 756 C CA . ARG A 1 93 ? 2.156 -6.612 -25.345 1.00 95.00 93 ARG A CA 1
ATOM 757 C C . ARG A 1 93 ? 2.648 -7.910 -24.716 1.00 95.00 93 ARG A C 1
ATOM 759 O O . ARG A 1 93 ? 3.162 -7.921 -23.598 1.00 95.00 93 ARG A O 1
ATOM 766 N N . GLU A 1 94 ? 2.523 -8.989 -25.474 1.00 96.19 94 GLU A N 1
ATOM 767 C CA . GLU A 1 94 ? 3.064 -10.288 -25.093 1.00 96.19 94 GLU A CA 1
ATOM 768 C C . GLU A 1 94 ? 4.570 -10.203 -24.797 1.00 96.19 94 GLU A C 1
ATOM 770 O O . GLU A 1 94 ? 5.325 -9.473 -25.454 1.00 96.19 94 GLU A O 1
ATOM 775 N N . GLY A 1 95 ? 4.995 -10.934 -23.764 1.00 94.56 95 GLY A N 1
ATOM 776 C CA . GLY A 1 95 ? 6.389 -11.027 -23.350 1.00 94.56 95 GLY A CA 1
ATOM 777 C C . GLY A 1 95 ? 6.895 -9.850 -22.516 1.00 94.56 95 GLY A C 1
ATOM 778 O O . GLY A 1 95 ? 8.069 -9.859 -22.161 1.00 94.56 95 GLY A O 1
ATOM 779 N N . GLN A 1 96 ? 6.058 -8.859 -22.185 1.00 97.19 96 GLN A N 1
ATOM 780 C CA . GLN A 1 96 ? 6.433 -7.768 -21.277 1.00 97.19 96 GLN A CA 1
ATOM 781 C C . GLN A 1 96 ? 6.434 -8.175 -19.809 1.00 97.19 96 GLN A C 1
ATOM 783 O O . GLN A 1 96 ? 5.661 -9.029 -19.383 1.00 97.19 96 GLN A O 1
ATOM 788 N N . GLY A 1 97 ? 7.263 -7.497 -19.021 1.00 97.75 97 GLY A N 1
ATOM 789 C CA . GLY A 1 97 ? 7.202 -7.510 -17.565 1.00 97.75 97 GLY A CA 1
ATOM 790 C C . GLY A 1 97 ? 6.345 -6.367 -17.033 1.00 97.75 97 GLY A C 1
ATOM 791 O O . GLY A 1 97 ? 6.382 -5.266 -17.576 1.00 97.75 97 GLY A O 1
ATOM 792 N N . LEU A 1 98 ? 5.617 -6.602 -15.946 1.00 97.94 98 LEU A N 1
ATOM 793 C CA . LEU A 1 98 ? 4.932 -5.564 -15.178 1.00 97.94 98 LEU A CA 1
ATOM 794 C C . LEU A 1 98 ? 5.338 -5.662 -13.710 1.00 97.94 98 LEU A C 1
ATOM 796 O O . LEU A 1 98 ? 4.953 -6.611 -13.031 1.00 97.94 98 LEU A O 1
ATOM 800 N N . ILE A 1 99 ? 6.068 -4.666 -13.215 1.00 97.50 99 ILE A N 1
ATOM 801 C CA . ILE A 1 99 ? 6.408 -4.527 -11.797 1.00 97.50 99 ILE A CA 1
ATOM 802 C C . ILE A 1 99 ? 5.438 -3.529 -11.160 1.00 97.50 99 ILE A C 1
ATOM 804 O O . ILE A 1 99 ? 5.392 -2.380 -11.598 1.00 97.50 99 ILE A O 1
ATOM 808 N N . CYS A 1 100 ? 4.653 -3.963 -10.169 1.00 95.62 100 CYS A N 1
ATOM 809 C CA . CYS A 1 100 ? 3.694 -3.121 -9.437 1.00 95.62 100 CYS A CA 1
ATOM 810 C C . CYS A 1 100 ? 3.186 -3.808 -8.154 1.00 95.62 100 CYS A C 1
ATOM 812 O O . CYS A 1 100 ? 3.604 -4.924 -7.844 1.00 95.62 100 CYS A O 1
ATOM 814 N N . PHE A 1 101 ? 2.262 -3.159 -7.437 1.00 91.38 101 PHE A N 1
ATOM 815 C CA . PHE A 1 101 ? 1.363 -3.795 -6.466 1.00 91.38 101 PHE A CA 1
ATOM 816 C C . PHE A 1 101 ? 0.067 -4.276 -7.163 1.00 91.38 101 PHE A C 1
ATOM 818 O O . PHE A 1 101 ? -0.875 -3.486 -7.246 1.00 91.38 101 PHE A O 1
ATOM 825 N N . PRO A 1 102 ? -0.027 -5.499 -7.734 1.00 88.88 102 PRO A N 1
ATOM 826 C CA . PRO A 1 102 ? -1.202 -5.954 -8.481 1.00 88.88 102 PRO A CA 1
ATOM 827 C C . PRO A 1 102 ? -2.484 -6.142 -7.669 1.00 88.88 102 PRO A C 1
ATOM 829 O O . PRO A 1 102 ? -3.542 -6.184 -8.297 1.00 88.88 102 PRO A O 1
ATOM 832 N N . HIS A 1 103 ? -2.422 -6.304 -6.339 1.00 82.69 103 HIS A N 1
ATOM 833 C CA . HIS A 1 103 ? -3.603 -6.606 -5.506 1.00 82.69 103 HIS A CA 1
ATOM 834 C C . HIS A 1 103 ? -4.440 -7.770 -6.064 1.00 82.69 103 HIS A C 1
ATOM 836 O O . HIS A 1 103 ? -5.646 -7.657 -6.276 1.00 82.69 103 HIS A O 1
ATOM 842 N N . VAL A 1 104 ? -3.783 -8.903 -6.352 1.00 82.56 104 VAL A N 1
ATOM 843 C CA . VAL A 1 104 ? -4.341 -10.013 -7.157 1.00 82.56 104 VAL A CA 1
ATOM 844 C C . VAL A 1 104 ? -5.728 -10.465 -6.691 1.00 82.56 104 VAL A C 1
ATOM 846 O O . VAL A 1 104 ? -6.570 -10.773 -7.526 1.00 82.56 104 VAL A O 1
ATOM 849 N N . HIS A 1 105 ? -5.995 -10.478 -5.383 1.00 75.94 105 HIS A N 1
ATOM 850 C CA . HIS A 1 105 ? -7.287 -10.907 -4.834 1.00 75.94 105 HIS A CA 1
ATOM 851 C C . HIS A 1 105 ? -8.430 -9.954 -5.200 1.00 75.94 105 HIS A C 1
ATOM 853 O O . HIS A 1 105 ? -9.505 -10.429 -5.565 1.00 75.94 105 HIS A O 1
ATOM 859 N N . ALA A 1 106 ? -8.182 -8.644 -5.147 1.00 76.69 106 ALA A N 1
ATOM 860 C CA . ALA A 1 106 ? -9.149 -7.603 -5.483 1.00 76.69 106 ALA A CA 1
ATOM 861 C C . ALA A 1 106 ? -9.199 -7.294 -6.994 1.00 76.69 106 ALA A C 1
ATOM 863 O O . ALA A 1 106 ? -10.190 -6.756 -7.475 1.00 76.69 106 ALA A O 1
ATOM 864 N N . ASN A 1 107 ? -8.161 -7.661 -7.759 1.00 84.88 107 ASN A N 1
ATOM 865 C CA . ASN A 1 107 ? -8.006 -7.304 -9.176 1.00 84.88 107 ASN A CA 1
ATOM 866 C C . ASN A 1 107 ? -7.887 -8.523 -10.116 1.00 84.88 107 ASN A C 1
ATOM 868 O O . ASN A 1 107 ? -7.207 -8.468 -11.145 1.00 84.88 107 ASN A O 1
ATOM 872 N N . LYS A 1 108 ? -8.528 -9.649 -9.766 1.00 89.00 108 LYS A N 1
ATOM 873 C CA . LYS A 1 108 ? -8.397 -10.935 -10.484 1.00 89.00 108 LYS A CA 1
ATOM 874 C C . LYS A 1 108 ? -8.668 -10.830 -11.982 1.00 89.00 108 LYS A C 1
ATOM 876 O O . LYS A 1 108 ? -7.947 -11.434 -12.769 1.00 89.00 108 LYS A O 1
ATOM 881 N N . GLU A 1 109 ? -9.692 -10.075 -12.377 1.00 92.88 109 GLU A N 1
ATOM 882 C CA . GLU A 1 109 ? -10.091 -9.958 -13.782 1.00 92.88 109 GLU A CA 1
ATOM 883 C C . GLU A 1 109 ? -9.006 -9.274 -14.626 1.00 92.88 109 GLU A C 1
ATOM 885 O O . GLU A 1 109 ? -8.565 -9.826 -15.635 1.00 92.88 109 GLU A O 1
ATOM 890 N N . THR A 1 110 ? -8.533 -8.101 -14.196 1.00 94.88 110 THR A N 1
ATOM 891 C CA . THR A 1 110 ? -7.492 -7.342 -14.906 1.00 94.88 110 THR A CA 1
ATOM 892 C C . THR A 1 110 ? -6.176 -8.111 -14.943 1.00 94.88 110 THR A C 1
ATOM 894 O O . THR A 1 110 ? -5.554 -8.229 -15.999 1.00 94.88 110 THR A O 1
ATOM 897 N N . VAL A 1 111 ? -5.768 -8.685 -13.805 1.00 94.62 111 VAL A N 1
ATOM 898 C CA . VAL A 1 111 ? -4.559 -9.515 -13.715 1.00 94.62 111 VAL A CA 1
ATOM 899 C C . VAL A 1 111 ? -4.684 -10.725 -14.646 1.00 94.62 111 VAL A C 1
ATOM 901 O O . VAL A 1 111 ? -3.750 -11.014 -15.389 1.00 94.62 111 VAL A O 1
ATOM 904 N N . GLY A 1 112 ? -5.842 -11.390 -14.684 1.00 95.94 112 GLY A N 1
ATOM 905 C CA . GLY A 1 112 ? -6.076 -12.549 -15.546 1.00 95.94 112 GLY A CA 1
ATOM 906 C C . GLY A 1 112 ? -6.003 -12.221 -17.029 1.00 95.94 112 GLY A C 1
ATOM 907 O O . GLY A 1 112 ? -5.365 -12.955 -17.781 1.00 95.94 112 GLY A O 1
ATOM 908 N N . LYS A 1 113 ? -6.566 -11.082 -17.446 1.00 96.81 113 LYS A N 1
ATOM 909 C CA . LYS A 1 113 ? -6.462 -10.594 -18.829 1.00 96.81 113 LYS A CA 1
ATOM 910 C C . LYS A 1 113 ? -5.010 -10.322 -19.236 1.00 96.81 113 LYS A C 1
ATOM 912 O O . LYS A 1 113 ? -4.612 -10.690 -20.338 1.00 96.81 113 LYS A O 1
ATOM 917 N N . LEU A 1 114 ? -4.201 -9.734 -18.353 1.00 97.06 114 LEU A N 1
ATOM 918 C CA . LEU A 1 114 ? -2.779 -9.489 -18.625 1.00 97.06 114 LEU A CA 1
ATOM 919 C C . LEU A 1 114 ? -1.959 -10.780 -18.703 1.00 97.06 114 LEU A C 1
ATOM 921 O O . LEU A 1 114 ? -1.148 -10.928 -19.617 1.00 97.06 114 LEU A O 1
ATOM 925 N N . LEU A 1 115 ? -2.196 -11.731 -17.794 1.00 96.19 115 LEU A N 1
ATOM 926 C CA . LEU A 1 115 ? -1.543 -13.042 -17.844 1.00 96.19 115 LEU A CA 1
ATOM 927 C C . LEU A 1 115 ? -1.917 -13.802 -19.124 1.00 96.19 115 LEU A C 1
ATOM 929 O O . LEU A 1 115 ? -1.040 -14.361 -19.776 1.00 96.19 115 LEU A O 1
ATOM 933 N N . ALA A 1 116 ? -3.192 -13.767 -19.528 1.00 96.38 116 ALA A N 1
ATOM 934 C CA . ALA A 1 116 ? -3.656 -14.367 -20.780 1.00 96.38 116 ALA A CA 1
ATOM 935 C C . ALA A 1 116 ? -3.025 -13.714 -22.025 1.00 96.38 116 ALA A C 1
ATOM 937 O O . ALA A 1 116 ? -2.817 -14.388 -23.029 1.00 96.38 116 ALA A O 1
ATOM 938 N N . LYS A 1 117 ? -2.666 -12.425 -21.946 1.00 96.19 117 LYS A N 1
ATOM 939 C CA . LYS A 1 117 ? -1.915 -11.690 -22.980 1.00 96.19 117 LYS A CA 1
ATOM 940 C C . LYS A 1 117 ? -0.407 -12.001 -22.966 1.00 96.19 117 LYS A C 1
ATOM 942 O O . LYS A 1 117 ? 0.339 -11.429 -23.754 1.00 96.19 117 LYS A O 1
ATOM 947 N N . GLY A 1 118 ? 0.062 -12.868 -22.065 1.00 95.75 118 GLY A N 1
ATOM 948 C CA . GLY A 1 118 ? 1.469 -13.252 -21.939 1.00 95.75 118 GLY A CA 1
ATOM 949 C C . GLY A 1 118 ? 2.349 -12.215 -21.233 1.00 95.75 118 GLY A C 1
ATOM 950 O O . GLY A 1 118 ? 3.566 -12.212 -21.425 1.00 95.75 118 GLY A O 1
ATOM 951 N N . VAL A 1 119 ? 1.758 -11.324 -20.428 1.00 97.25 119 VAL A N 1
ATOM 952 C CA . VAL A 1 119 ? 2.502 -10.388 -19.569 1.00 97.25 119 VAL A CA 1
ATOM 953 C C . VAL A 1 119 ? 2.975 -11.113 -18.308 1.00 97.25 119 VAL A C 1
ATOM 955 O O . VAL A 1 119 ? 2.193 -11.765 -17.620 1.00 97.25 119 VAL A O 1
ATOM 958 N N . LYS A 1 120 ? 4.255 -10.964 -17.959 1.00 96.25 120 LYS A N 1
ATOM 959 C CA . LYS A 1 120 ? 4.846 -11.476 -16.717 1.00 96.25 120 LYS A CA 1
ATOM 960 C C . LYS A 1 120 ? 4.680 -10.446 -15.599 1.00 96.25 120 LYS A C 1
ATOM 962 O O . LYS A 1 120 ? 5.372 -9.430 -15.577 1.00 96.25 120 LYS A O 1
ATOM 967 N N . ILE A 1 121 ? 3.772 -10.700 -14.661 1.00 95.69 121 ILE A N 1
ATOM 968 C CA . ILE A 1 121 ? 3.530 -9.794 -13.529 1.00 95.69 121 ILE A CA 1
ATOM 969 C C . ILE A 1 121 ? 4.464 -10.153 -12.370 1.00 95.69 121 ILE A C 1
ATOM 971 O O . ILE A 1 121 ? 4.501 -11.297 -11.919 1.00 95.69 121 ILE A O 1
ATOM 975 N N . LEU A 1 122 ? 5.193 -9.144 -11.904 1.00 94.06 122 LEU A N 1
ATOM 976 C CA . LEU A 1 122 ? 6.305 -9.177 -10.961 1.00 94.06 122 LEU A CA 1
ATOM 977 C C . LEU A 1 122 ? 5.932 -8.335 -9.718 1.00 94.06 122 LEU A C 1
ATOM 979 O O . LEU A 1 122 ? 6.271 -7.150 -9.644 1.00 94.06 122 LEU A O 1
ATOM 983 N N . PRO A 1 123 ? 5.205 -8.911 -8.747 1.00 91.12 123 PRO A N 1
ATOM 984 C CA . PRO A 1 123 ? 4.566 -8.184 -7.656 1.00 91.12 123 PRO A CA 1
ATOM 985 C C . PRO A 1 123 ? 5.574 -7.688 -6.616 1.00 91.12 123 PRO A C 1
ATOM 987 O O . PRO A 1 123 ? 6.465 -8.429 -6.197 1.00 91.12 123 PRO A O 1
ATOM 990 N N . TYR A 1 124 ? 5.382 -6.469 -6.115 1.00 88.56 124 TYR A N 1
ATOM 991 C CA . TYR A 1 124 ? 6.114 -5.992 -4.938 1.00 88.56 124 TYR A CA 1
ATOM 992 C C . TYR A 1 124 ? 5.747 -6.779 -3.666 1.00 88.56 124 TYR A C 1
ATOM 994 O O . TYR A 1 124 ? 6.581 -6.952 -2.778 1.00 88.56 124 TYR A O 1
ATOM 1002 N N . GLU A 1 125 ? 4.513 -7.275 -3.558 1.00 78.62 125 GLU A N 1
ATOM 1003 C CA . GLU A 1 125 ? 3.962 -7.886 -2.343 1.00 78.62 125 GLU A CA 1
ATOM 1004 C C . GLU A 1 125 ? 4.635 -9.202 -1.961 1.00 78.62 125 GLU A C 1
ATOM 1006 O O . GLU A 1 125 ? 4.687 -9.541 -0.780 1.00 78.62 125 GLU A O 1
ATOM 1011 N N . TYR A 1 126 ? 5.123 -9.961 -2.943 1.00 70.75 126 TYR A N 1
ATOM 1012 C CA . TYR A 1 126 ? 5.556 -11.344 -2.724 1.00 70.75 126 TYR A CA 1
ATOM 1013 C C . TYR A 1 126 ? 7.068 -11.527 -2.774 1.00 70.75 126 TYR A C 1
ATOM 1015 O O . TYR A 1 126 ? 7.540 -12.648 -2.593 1.00 70.75 126 TYR A O 1
ATOM 1023 N N . TYR A 1 127 ? 7.836 -10.450 -2.956 1.00 70.31 127 TYR A N 1
ATOM 1024 C CA . TYR A 1 127 ? 9.290 -10.535 -2.978 1.00 70.31 127 TYR A CA 1
ATOM 1025 C C . TYR A 1 127 ? 9.880 -10.559 -1.557 1.00 70.31 127 TYR A C 1
ATOM 1027 O O . TYR A 1 127 ? 9.714 -9.578 -0.822 1.00 70.31 127 TYR A O 1
ATOM 1035 N N . PRO A 1 128 ? 10.580 -11.637 -1.154 1.00 60.84 128 PRO A N 1
ATOM 1036 C CA . PRO A 1 128 ? 11.290 -11.676 0.112 1.00 60.84 128 PRO A CA 1
ATOM 1037 C C . PRO A 1 128 ? 12.624 -10.936 0.010 1.00 60.84 128 PRO A C 1
ATOM 1039 O O . PRO A 1 128 ? 13.470 -11.289 -0.810 1.00 60.84 128 PRO A O 1
ATOM 1042 N N . THR A 1 129 ? 12.856 -9.931 0.858 1.00 57.09 129 THR A N 1
ATOM 1043 C CA . THR A 1 129 ? 14.196 -9.328 0.973 1.00 57.09 129 THR A CA 1
ATOM 1044 C C . THR A 1 129 ? 15.011 -10.040 2.059 1.00 57.09 129 THR A C 1
ATOM 1046 O O . THR A 1 129 ? 14.458 -10.690 2.945 1.00 57.09 129 THR A O 1
ATOM 1049 N N . ARG A 1 130 ? 16.347 -9.923 2.017 1.00 48.78 130 ARG A N 1
ATOM 1050 C CA . ARG A 1 130 ? 17.249 -10.558 3.003 1.00 48.78 130 ARG A CA 1
ATOM 1051 C C . ARG A 1 130 ? 17.088 -10.033 4.442 1.00 48.78 130 ARG A C 1
ATOM 1053 O O . ARG A 1 130 ? 17.546 -10.705 5.360 1.00 48.78 130 ARG A O 1
ATOM 1060 N N . HIS A 1 131 ? 16.482 -8.856 4.637 1.00 47.62 131 HIS A N 1
ATOM 1061 C CA . HIS A 1 131 ? 16.424 -8.159 5.934 1.00 47.62 131 HIS A CA 1
ATOM 1062 C C . HIS A 1 131 ? 15.010 -7.738 6.374 1.00 47.62 131 HIS A C 1
ATOM 1064 O O . HIS A 1 131 ? 14.795 -7.512 7.560 1.00 47.62 131 HIS A O 1
ATOM 1070 N N . ASP A 1 132 ? 14.046 -7.669 5.455 1.00 54.22 132 ASP A N 1
ATOM 1071 C CA . ASP A 1 132 ? 12.631 -7.378 5.716 1.00 54.22 132 ASP A CA 1
ATOM 1072 C C . ASP A 1 132 ? 11.781 -8.352 4.891 1.00 54.22 132 ASP A C 1
ATOM 1074 O O . ASP A 1 132 ? 12.009 -8.464 3.680 1.00 54.22 132 ASP A O 1
ATOM 1078 N N . PRO A 1 133 ? 10.827 -9.091 5.481 1.00 55.44 133 PRO A N 1
ATOM 1079 C CA . PRO A 1 133 ? 10.158 -10.152 4.753 1.00 55.44 133 PRO A CA 1
ATOM 1080 C C . PRO A 1 133 ? 9.477 -9.692 3.461 1.00 55.44 133 PRO A C 1
ATOM 1082 O O . PRO A 1 133 ? 9.434 -10.519 2.567 1.00 55.44 133 PRO A O 1
ATOM 1085 N N . HIS A 1 134 ? 9.025 -8.434 3.291 1.00 72.31 134 HIS A N 1
ATOM 1086 C CA . HIS A 1 134 ? 8.362 -7.982 2.051 1.00 72.31 134 HIS A CA 1
ATOM 1087 C C . HIS A 1 134 ? 8.463 -6.460 1.805 1.00 72.31 134 HIS A C 1
ATOM 1089 O O . HIS A 1 134 ? 8.347 -5.676 2.743 1.00 72.31 134 HIS A O 1
ATOM 1095 N N . ILE A 1 135 ? 8.550 -6.014 0.540 1.00 84.62 135 ILE A N 1
ATOM 1096 C CA . ILE A 1 135 ? 8.452 -4.579 0.153 1.00 84.62 135 ILE A CA 1
ATOM 1097 C C . ILE A 1 135 ? 7.126 -3.968 0.652 1.00 84.62 135 ILE A C 1
ATOM 1099 O O . ILE A 1 135 ? 7.070 -2.814 1.082 1.00 84.62 135 ILE A O 1
ATOM 1103 N N . LEU A 1 136 ? 6.058 -4.773 0.674 1.00 83.81 136 LEU A N 1
ATOM 1104 C CA . LEU A 1 136 ? 4.760 -4.396 1.237 1.00 83.81 136 LEU A CA 1
ATOM 1105 C C . LEU A 1 136 ? 4.822 -4.069 2.738 1.00 83.81 136 LEU A C 1
ATOM 1107 O O . LEU A 1 136 ? 4.090 -3.186 3.191 1.00 83.81 136 LEU A O 1
ATOM 1111 N N . SER A 1 137 ? 5.699 -4.727 3.506 1.00 85.25 137 SER A N 1
ATOM 1112 C CA . SER A 1 137 ? 5.887 -4.417 4.927 1.00 85.25 137 SER A CA 1
ATOM 1113 C C . SER A 1 137 ? 6.349 -2.976 5.085 1.00 85.25 137 SER A C 1
ATOM 1115 O O . SER A 1 137 ? 5.744 -2.240 5.854 1.00 85.25 137 SER A O 1
ATOM 1117 N N . THR A 1 138 ? 7.327 -2.532 4.286 1.00 87.56 138 THR A N 1
ATOM 1118 C CA . THR A 1 138 ? 7.794 -1.136 4.292 1.00 87.56 138 THR A CA 1
ATOM 1119 C C . THR A 1 138 ? 6.644 -0.156 4.029 1.00 87.56 138 THR A C 1
ATOM 1121 O O . THR A 1 138 ? 6.482 0.812 4.768 1.00 87.56 138 THR A O 1
ATOM 1124 N N . MET A 1 139 ? 5.782 -0.429 3.044 1.00 88.19 139 MET A N 1
ATOM 1125 C CA . MET A 1 139 ? 4.613 0.425 2.775 1.00 88.19 139 MET A CA 1
ATOM 1126 C C . MET A 1 139 ? 3.581 0.396 3.906 1.00 88.19 139 MET A C 1
ATOM 1128 O O . MET A 1 139 ? 2.978 1.419 4.220 1.00 88.19 139 MET A O 1
ATOM 1132 N N . SER A 1 140 ? 3.411 -0.750 4.563 1.00 89.31 140 SER A N 1
ATOM 1133 C CA . SER A 1 140 ? 2.536 -0.881 5.731 1.00 89.31 140 SER A CA 1
ATOM 1134 C C . SER A 1 140 ? 3.053 -0.085 6.934 1.00 89.31 140 SER A C 1
ATOM 1136 O O . SER A 1 140 ? 2.250 0.503 7.659 1.00 89.31 140 SER A O 1
ATOM 1138 N N . ARG A 1 141 ? 4.379 -0.031 7.140 1.00 90.69 141 ARG A N 1
ATOM 1139 C CA . ARG A 1 141 ? 5.003 0.794 8.189 1.00 90.69 141 ARG A CA 1
ATOM 1140 C C . ARG A 1 141 ? 4.739 2.274 7.946 1.00 90.69 141 ARG A C 1
ATOM 1142 O O . ARG A 1 141 ? 4.233 2.953 8.836 1.00 90.69 141 ARG A O 1
ATOM 1149 N N . GLU A 1 142 ? 5.010 2.743 6.724 1.00 90.00 142 GLU A N 1
ATOM 1150 C CA . GLU A 1 142 ? 4.707 4.119 6.314 1.00 90.00 142 GLU A CA 1
ATOM 1151 C C . GLU A 1 142 ? 3.228 4.434 6.548 1.00 90.00 142 GLU A C 1
ATOM 1153 O O . GLU A 1 142 ? 2.918 5.405 7.231 1.00 90.00 142 GLU A O 1
ATOM 1158 N N . ALA A 1 143 ? 2.310 3.580 6.077 1.00 91.38 143 ALA A N 1
ATOM 1159 C CA . ALA A 1 143 ? 0.874 3.774 6.275 1.00 91.38 143 ALA A CA 1
ATOM 1160 C C . ALA A 1 143 ? 0.515 3.931 7.762 1.00 91.38 143 ALA A C 1
ATOM 1162 O O . ALA A 1 143 ? -0.218 4.852 8.115 1.00 91.38 143 ALA A O 1
ATOM 1163 N N . GLY A 1 144 ? 1.077 3.083 8.632 1.00 93.44 144 GLY A N 1
ATOM 1164 C CA . GLY A 1 144 ? 0.900 3.164 10.081 1.00 93.44 144 GLY A CA 1
ATOM 1165 C C . GLY A 1 144 ? 1.328 4.511 10.665 1.00 93.44 144 GLY A C 1
ATOM 1166 O O . GLY A 1 144 ? 0.546 5.158 11.360 1.00 93.44 144 GLY A O 1
ATOM 1167 N N . HIS A 1 145 ? 2.533 4.980 10.333 1.00 91.88 145 HIS A N 1
ATOM 1168 C CA . HIS A 1 145 ? 3.018 6.288 10.785 1.00 91.88 145 HIS A CA 1
ATOM 1169 C C . HIS A 1 145 ? 2.178 7.450 10.232 1.00 91.88 145 HIS A C 1
ATOM 1171 O O . HIS A 1 145 ? 1.856 8.386 10.968 1.00 91.88 145 HIS A O 1
ATOM 1177 N N . ARG A 1 146 ? 1.751 7.379 8.963 1.00 91.69 146 ARG A N 1
ATOM 1178 C CA . ARG A 1 146 ? 0.947 8.435 8.321 1.00 91.69 146 ARG A CA 1
ATOM 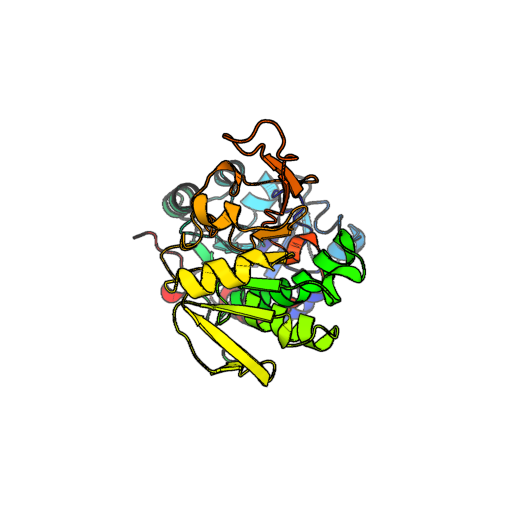1179 C C . ARG A 1 146 ? -0.480 8.541 8.845 1.00 91.69 146 ARG A C 1
ATOM 1181 O O . ARG A 1 146 ? -1.111 9.573 8.628 1.00 91.69 146 ARG A O 1
ATOM 1188 N N . ILE A 1 147 ? -0.979 7.559 9.599 1.00 92.62 147 ILE A N 1
ATOM 1189 C CA . ILE A 1 147 ? -2.255 7.710 10.315 1.00 92.62 147 ILE A CA 1
ATOM 1190 C C . ILE A 1 147 ? -2.193 8.910 11.266 1.00 92.62 147 ILE A C 1
ATOM 1192 O O . ILE A 1 147 ? -3.149 9.676 11.337 1.00 92.62 147 ILE A O 1
ATOM 1196 N N . VAL A 1 148 ? -1.067 9.134 11.951 1.00 92.06 148 VAL A N 1
ATOM 1197 C CA . VAL A 1 148 ? -0.910 10.295 12.840 1.00 92.06 148 VAL A CA 1
ATOM 1198 C C . VAL A 1 148 ? -0.927 11.610 12.058 1.00 92.06 148 VAL A C 1
ATOM 1200 O O . VAL A 1 148 ? -1.556 12.567 12.507 1.00 92.06 148 VAL A O 1
ATOM 1203 N N . ASP A 1 149 ? -0.294 11.661 10.884 1.00 90.38 149 ASP A N 1
ATOM 1204 C CA . ASP A 1 149 ? -0.343 12.832 9.998 1.00 90.38 149 ASP A CA 1
ATOM 1205 C C . ASP A 1 149 ? -1.785 13.140 9.571 1.00 90.38 149 ASP A C 1
ATOM 1207 O O . ASP A 1 149 ? -2.241 14.277 9.700 1.00 90.38 149 ASP A O 1
ATOM 1211 N N . LEU A 1 150 ? -2.528 12.110 9.160 1.00 89.19 150 LEU A N 1
ATOM 1212 C CA . LEU A 1 150 ? -3.934 12.223 8.780 1.00 89.19 150 LEU A CA 1
ATOM 1213 C C . LEU A 1 150 ? -4.801 12.703 9.949 1.00 89.19 150 LEU A C 1
ATOM 1215 O O . LEU A 1 150 ? -5.641 13.587 9.776 1.00 89.19 150 LEU A O 1
ATOM 1219 N N . LEU A 1 151 ? -4.594 12.159 11.151 1.00 90.56 151 LEU A N 1
ATOM 1220 C CA . LEU A 1 151 ? -5.312 12.590 12.351 1.00 90.56 151 LEU A CA 1
ATOM 1221 C C . LEU A 1 151 ? -4.955 14.027 12.748 1.00 90.56 151 LEU A C 1
ATOM 1223 O O . LEU A 1 151 ? -5.840 14.774 13.161 1.00 90.56 151 LEU A O 1
ATOM 1227 N N . ASN A 1 152 ? -3.696 14.447 12.594 1.00 90.31 152 ASN A N 1
ATOM 1228 C CA . ASN A 1 152 ? -3.293 15.834 12.829 1.00 90.31 152 ASN A CA 1
ATOM 1229 C C . ASN A 1 152 ? -3.986 16.798 11.857 1.00 90.31 152 ASN A C 1
ATOM 1231 O O . ASN A 1 152 ? -4.418 17.870 12.274 1.00 90.31 152 ASN A O 1
ATOM 1235 N N . GLU A 1 153 ? -4.113 16.420 10.586 1.00 86.81 153 GLU A N 1
ATOM 1236 C CA . GLU A 1 153 ? -4.792 17.229 9.572 1.00 86.81 153 GLU A CA 1
ATOM 1237 C C . GLU A 1 153 ? -6.300 17.354 9.848 1.00 86.81 153 GLU A C 1
ATOM 1239 O O . GLU A 1 153 ? -6.852 18.450 9.780 1.00 86.81 153 GLU A O 1
ATOM 1244 N N . HIS A 1 154 ? -6.961 16.256 10.232 1.00 83.38 154 HIS A N 1
ATOM 1245 C CA . HIS A 1 154 ? -8.422 16.215 10.378 1.00 83.38 154 HIS A CA 1
ATOM 1246 C C . HIS A 1 154 ? -8.939 16.620 11.760 1.00 83.38 154 HIS A C 1
ATOM 1248 O O . HIS A 1 154 ? -10.053 17.122 11.880 1.00 83.38 154 HIS A O 1
ATOM 1254 N N . GLN A 1 155 ? -8.161 16.371 12.812 1.00 85.31 155 GLN A N 1
ATOM 1255 C CA . GLN A 1 155 ? -8.570 16.560 14.209 1.00 85.31 155 GLN A CA 1
ATOM 1256 C C . GLN A 1 155 ? -7.640 17.533 14.958 1.00 85.31 155 GLN A C 1
ATOM 1258 O O . GLN A 1 155 ? -7.816 17.790 16.151 1.00 85.31 155 GLN A O 1
ATOM 1263 N N . GLY A 1 156 ? -6.611 18.085 14.309 1.00 88.06 156 GLY A N 1
ATOM 1264 C CA . GLY A 1 156 ? -5.619 18.916 14.987 1.00 88.06 156 GLY A CA 1
ATOM 1265 C C . GLY A 1 156 ? -4.894 18.127 16.079 1.00 88.06 156 GLY A C 1
ATOM 1266 O O . GLY A 1 156 ? -4.386 17.040 15.846 1.00 88.06 156 GLY A O 1
ATOM 1267 N N . ARG A 1 157 ? -4.841 18.650 17.309 1.00 86.25 157 ARG A N 1
ATOM 1268 C CA . ARG A 1 157 ? -4.234 17.940 18.456 1.00 86.25 157 ARG A CA 1
ATOM 1269 C C . ARG A 1 157 ? -5.255 17.232 19.353 1.00 86.25 157 ARG A C 1
ATOM 1271 O O . ARG A 1 157 ? -4.851 16.582 20.315 1.00 86.25 157 ARG A O 1
ATOM 1278 N N . THR A 1 158 ? -6.557 17.348 19.079 1.00 88.38 158 THR A N 1
ATOM 1279 C CA . THR A 1 158 ? -7.604 16.812 19.971 1.00 88.38 158 THR A CA 1
ATOM 1280 C C . THR A 1 158 ? -7.648 15.284 19.967 1.00 88.38 158 THR A C 1
ATOM 1282 O O . THR A 1 158 ? -7.929 14.678 21.006 1.00 88.38 158 THR A O 1
ATOM 1285 N N . TRP A 1 159 ? -7.271 14.648 18.852 1.00 90.81 159 TRP A N 1
ATOM 1286 C CA . TRP A 1 159 ? -7.189 13.189 18.739 1.00 90.81 159 TRP A CA 1
ATOM 1287 C C . TRP A 1 159 ? -6.271 12.569 19.799 1.00 90.81 159 TRP A C 1
ATOM 1289 O O . TRP A 1 159 ? -6.556 11.477 20.282 1.00 90.81 159 TRP A O 1
ATOM 1299 N N . ARG A 1 160 ? -5.233 13.292 20.254 1.00 92.25 160 ARG A N 1
ATOM 1300 C CA . ARG A 1 160 ? -4.306 12.804 21.291 1.00 92.25 160 ARG A CA 1
ATOM 1301 C C . ARG A 1 160 ? -4.986 12.539 22.632 1.00 92.25 160 ARG A C 1
ATOM 1303 O O . ARG A 1 160 ? -4.508 11.760 23.452 1.00 92.25 160 ARG A O 1
ATOM 1310 N N . ASN A 1 161 ? -6.121 13.198 22.852 1.00 91.12 161 ASN A N 1
ATOM 1311 C CA . ASN A 1 161 ? -6.956 13.037 24.030 1.00 91.12 161 ASN A CA 1
ATOM 1312 C C . ASN A 1 161 ? -8.197 12.170 23.792 1.00 91.12 161 ASN A C 1
ATOM 1314 O O . ASN A 1 161 ? -9.009 12.032 24.709 1.00 91.12 161 ASN A O 1
ATOM 1318 N N . THR A 1 162 ? -8.322 11.558 22.621 1.00 93.88 162 THR A N 1
ATOM 1319 C CA . THR A 1 162 ? -9.462 10.728 22.236 1.00 93.88 162 THR A CA 1
ATOM 1320 C C . THR A 1 162 ? -9.139 9.252 22.452 1.00 93.88 162 THR A C 1
ATOM 1322 O O . THR A 1 162 ? -7.986 8.847 22.343 1.00 93.88 162 THR A O 1
ATOM 1325 N N . HIS A 1 163 ? -10.141 8.438 22.787 1.00 97.19 163 HIS A N 1
ATOM 1326 C CA . HIS A 1 163 ? -9.970 6.987 22.805 1.00 97.19 163 HIS A CA 1
ATOM 1327 C C . HIS A 1 163 ? -9.917 6.454 21.372 1.00 97.19 163 HIS A C 1
ATOM 1329 O O . HIS A 1 163 ? -10.853 6.677 20.598 1.00 97.19 163 HIS A O 1
ATOM 1335 N N . ILE A 1 164 ? -8.848 5.730 21.054 1.00 97.62 164 ILE A N 1
ATOM 1336 C CA . ILE A 1 164 ? -8.561 5.192 19.729 1.00 97.62 164 ILE A CA 1
ATOM 1337 C C . ILE A 1 164 ? -8.687 3.673 19.770 1.00 97.62 164 ILE A C 1
ATOM 1339 O O . ILE A 1 164 ? -8.052 3.014 20.593 1.00 97.62 164 ILE A O 1
ATOM 1343 N N . PHE A 1 165 ? -9.513 3.126 18.890 1.00 97.81 165 PHE A N 1
ATOM 1344 C CA . PHE A 1 165 ? -9.641 1.696 18.657 1.00 97.81 165 PHE A CA 1
ATOM 1345 C C . PHE A 1 165 ? -8.768 1.303 17.469 1.00 97.81 165 PHE A C 1
ATOM 1347 O O . PHE A 1 165 ? -8.872 1.916 16.411 1.00 97.81 165 PHE A O 1
ATOM 1354 N N . PHE A 1 166 ? -7.946 0.271 17.623 1.00 97.75 166 PHE A N 1
ATOM 1355 C CA . PHE A 1 166 ? -7.132 -0.298 16.551 1.00 97.75 166 PHE A CA 1
ATOM 1356 C C . PHE A 1 166 ? -7.566 -1.739 16.292 1.00 97.75 166 PHE A C 1
ATOM 1358 O O . PHE A 1 166 ? -7.328 -2.612 17.123 1.00 97.75 166 PHE A O 1
ATOM 1365 N N . GLY A 1 167 ? -8.201 -1.986 15.147 1.00 96.88 167 GLY A N 1
ATOM 1366 C CA . GLY A 1 167 ? -8.602 -3.318 14.702 1.00 96.88 167 GLY A CA 1
ATOM 1367 C C . GLY A 1 167 ? -7.557 -3.954 13.789 1.00 96.88 167 GLY A C 1
ATOM 1368 O O . GLY A 1 167 ? -7.198 -3.366 12.768 1.00 96.88 167 GLY A O 1
ATOM 1369 N N . GLY A 1 168 ? -7.099 -5.157 14.140 1.00 95.44 168 GLY A N 1
ATOM 1370 C CA . GLY A 1 168 ? -5.918 -5.781 13.534 1.00 95.44 168 GLY A CA 1
ATOM 1371 C C . GLY A 1 168 ? -4.628 -5.294 14.190 1.00 95.44 168 GLY A C 1
ATOM 1372 O O . GLY A 1 168 ? -3.639 -5.037 13.505 1.00 95.44 168 GLY A O 1
ATOM 1373 N N . ALA A 1 169 ? -4.661 -5.100 15.510 1.00 96.25 169 ALA A N 1
ATOM 1374 C CA . ALA A 1 169 ? -3.621 -4.425 16.272 1.00 96.25 169 ALA A CA 1
ATOM 1375 C C . ALA A 1 169 ? -2.215 -5.020 16.105 1.00 96.25 169 ALA A C 1
ATOM 1377 O O . ALA A 1 169 ? -1.243 -4.271 16.103 1.00 96.25 169 ALA A O 1
ATOM 1378 N N . ARG A 1 170 ? -2.094 -6.337 15.915 1.00 94.12 170 ARG A N 1
ATOM 1379 C CA . ARG A 1 170 ? -0.819 -7.037 15.696 1.00 94.12 170 ARG A CA 1
ATOM 1380 C C . ARG A 1 170 ? -0.357 -6.982 14.232 1.00 94.12 170 ARG A C 1
ATOM 1382 O O . ARG A 1 170 ? 0.749 -7.418 13.918 1.00 94.12 170 ARG A O 1
ATOM 1389 N N . GLY A 1 171 ? -1.157 -6.430 13.322 1.00 92.56 171 GLY A N 1
ATOM 1390 C CA . GLY A 1 171 ? -0.777 -6.155 11.934 1.00 92.56 171 GLY A CA 1
ATOM 1391 C C . GLY A 1 171 ? 0.245 -5.017 11.821 1.00 92.56 171 GLY A C 1
ATOM 1392 O O . GLY A 1 171 ? 0.302 -4.136 12.672 1.00 92.56 171 GLY A O 1
ATOM 1393 N N . VAL A 1 172 ? 1.081 -5.019 10.772 1.00 92.19 172 VAL A N 1
ATOM 1394 C CA . VAL A 1 172 ? 2.181 -4.035 10.600 1.00 92.19 172 VAL A CA 1
ATOM 1395 C C . VAL A 1 172 ? 1.675 -2.589 10.694 1.00 92.19 172 VAL A C 1
ATOM 1397 O O . VAL A 1 172 ? 2.259 -1.798 11.432 1.00 92.19 172 VAL A O 1
ATOM 1400 N N . VAL A 1 173 ? 0.569 -2.267 10.010 1.00 93.62 173 VAL A N 1
ATOM 1401 C CA . VAL A 1 173 ? -0.034 -0.923 10.008 1.00 93.62 173 VAL A CA 1
ATOM 1402 C C . VAL A 1 173 ? -0.397 -0.476 11.424 1.00 93.62 173 VAL A C 1
ATOM 1404 O O . VAL A 1 173 ? 0.064 0.571 11.872 1.00 93.62 173 VAL A O 1
ATOM 1407 N N . CYS A 1 174 ? -1.195 -1.264 12.153 1.00 95.81 174 CYS A N 1
ATOM 1408 C CA . CYS A 1 174 ? -1.632 -0.879 13.494 1.00 95.81 174 CYS A CA 1
ATOM 1409 C C . CYS A 1 174 ? -0.483 -0.853 14.502 1.00 95.81 174 CYS A C 1
ATOM 1411 O O . CYS A 1 174 ? -0.469 0.040 15.341 1.00 95.81 174 CYS A O 1
ATOM 1413 N N . ARG A 1 175 ? 0.502 -1.756 14.408 1.00 95.62 175 ARG A N 1
ATOM 1414 C CA . ARG A 1 175 ? 1.685 -1.734 15.287 1.00 95.62 175 ARG A CA 1
ATOM 1415 C C . ARG A 1 175 ? 2.425 -0.401 15.200 1.00 95.62 175 ARG A C 1
ATOM 1417 O O . ARG A 1 175 ? 2.693 0.213 16.230 1.00 95.62 175 ARG A O 1
ATOM 1424 N N . HIS A 1 176 ? 2.655 0.086 13.981 1.00 95.25 176 HIS A N 1
ATOM 1425 C CA . HIS A 1 176 ? 3.329 1.366 13.747 1.00 95.25 176 HIS A CA 1
ATOM 1426 C C . HIS A 1 176 ? 2.428 2.565 14.065 1.00 95.25 176 HIS A C 1
ATOM 1428 O O . HIS A 1 176 ? 2.905 3.554 14.612 1.00 95.25 176 HIS A O 1
ATOM 1434 N N . ALA A 1 177 ? 1.119 2.472 13.813 1.00 96.56 177 ALA A N 1
ATOM 1435 C CA . ALA A 1 177 ? 0.174 3.522 14.192 1.00 96.56 177 ALA A CA 1
ATOM 1436 C C . ALA A 1 177 ? 0.044 3.678 15.717 1.00 96.56 177 ALA A C 1
ATOM 1438 O O . ALA A 1 177 ? -0.018 4.798 16.220 1.00 96.56 177 ALA A O 1
ATOM 1439 N N . ILE A 1 178 ? 0.040 2.568 16.463 1.00 97.44 178 ILE A N 1
ATOM 1440 C CA . ILE A 1 178 ? 0.040 2.561 17.930 1.00 97.44 178 ILE A CA 1
ATOM 1441 C C . ILE A 1 178 ? 1.351 3.152 18.454 1.00 97.44 178 ILE A C 1
ATOM 1443 O O . ILE A 1 178 ? 1.306 4.028 19.315 1.00 97.44 178 ILE A O 1
ATOM 1447 N N . ALA A 1 179 ? 2.502 2.729 17.921 1.00 96.69 179 ALA A N 1
ATOM 1448 C CA . ALA A 1 179 ? 3.799 3.291 18.296 1.00 96.69 179 ALA A CA 1
ATOM 1449 C C . ALA A 1 179 ? 3.852 4.810 18.053 1.00 96.69 179 ALA A C 1
ATOM 1451 O O . ALA A 1 179 ? 4.139 5.570 18.975 1.00 96.69 179 ALA A O 1
ATOM 1452 N N . ALA A 1 180 ? 3.446 5.265 16.865 1.00 95.81 180 ALA A N 1
ATOM 1453 C CA . ALA A 1 180 ? 3.390 6.685 16.526 1.00 95.81 180 ALA A CA 1
ATOM 1454 C C . ALA A 1 180 ? 2.405 7.469 17.416 1.00 95.81 180 ALA A C 1
ATOM 1456 O O . ALA A 1 180 ? 2.671 8.611 17.793 1.00 95.81 180 ALA A O 1
ATOM 1457 N N . ALA A 1 181 ? 1.268 6.872 17.790 1.00 96.62 181 ALA A N 1
ATOM 1458 C CA . ALA A 1 181 ? 0.324 7.481 18.724 1.00 96.62 181 ALA A CA 1
ATOM 1459 C C . ALA A 1 181 ? 0.935 7.644 20.127 1.00 96.62 181 ALA A C 1
ATOM 1461 O O . ALA A 1 181 ? 0.795 8.707 20.737 1.00 96.62 181 ALA A O 1
ATOM 1462 N N . LEU A 1 182 ? 1.646 6.626 20.622 1.00 95.75 182 LEU A N 1
ATOM 1463 C CA . LEU A 1 182 ? 2.360 6.678 21.901 1.00 95.75 182 LEU A CA 1
ATOM 1464 C C . LEU A 1 182 ? 3.455 7.754 21.887 1.00 95.75 182 LEU A C 1
ATOM 1466 O O . LEU A 1 182 ? 3.509 8.578 22.798 1.00 95.75 182 LEU A O 1
ATOM 1470 N N . GLU A 1 183 ? 4.268 7.808 20.830 1.00 95.25 183 GLU A N 1
ATOM 1471 C CA . GLU A 1 183 ? 5.295 8.841 20.623 1.00 95.25 183 GLU A CA 1
ATOM 1472 C C . GLU A 1 183 ? 4.694 10.253 20.559 1.00 95.25 183 GLU A C 1
ATOM 1474 O O . GLU A 1 183 ? 5.257 11.209 21.094 1.00 95.25 183 GLU A O 1
ATOM 1479 N N . ALA A 1 184 ? 3.504 10.394 19.968 1.00 95.00 184 ALA A N 1
ATOM 1480 C CA . ALA A 1 184 ? 2.762 11.652 19.929 1.00 95.00 184 ALA A CA 1
ATOM 1481 C C . ALA A 1 184 ? 2.136 12.051 21.283 1.00 95.00 184 ALA A C 1
ATOM 1483 O O . ALA A 1 184 ? 1.556 13.141 21.388 1.00 95.00 184 ALA A O 1
ATOM 1484 N N . GLY A 1 185 ? 2.255 11.206 22.312 1.00 94.81 185 GLY A N 1
ATOM 1485 C CA . GLY A 1 185 ? 1.789 11.458 23.674 1.00 94.81 185 GLY A CA 1
ATOM 1486 C C . GLY A 1 185 ? 0.374 10.959 23.970 1.00 94.81 185 GLY A C 1
ATOM 1487 O O . GLY A 1 185 ? -0.242 11.444 24.919 1.00 94.81 185 GLY A O 1
ATOM 1488 N N . VAL A 1 186 ? -0.168 10.024 23.180 1.00 96.31 186 VAL A N 1
ATOM 1489 C CA . VAL A 1 186 ? -1.436 9.358 23.516 1.00 96.31 186 VAL A CA 1
ATOM 1490 C C . VAL A 1 186 ? -1.221 8.446 24.727 1.00 96.31 186 VAL A C 1
ATOM 1492 O O . VAL A 1 186 ? -0.379 7.550 24.669 1.00 96.31 186 VAL A O 1
ATOM 1495 N N . PRO A 1 187 ? -1.982 8.610 25.825 1.00 94.75 187 PRO A N 1
ATOM 1496 C CA . PRO A 1 187 ? -1.905 7.696 26.958 1.00 94.75 187 PRO A CA 1
ATOM 1497 C C . PRO A 1 187 ? -2.305 6.274 26.556 1.00 94.75 187 PRO A C 1
ATOM 1499 O O . PRO A 1 187 ? -3.309 6.082 25.870 1.00 94.75 187 PRO A O 1
ATOM 1502 N N . THR A 1 188 ? -1.602 5.265 27.070 1.00 93.31 188 THR A N 1
ATOM 1503 C CA . THR A 1 188 ? -1.934 3.844 26.847 1.00 93.31 188 THR A CA 1
ATOM 1504 C C . THR A 1 188 ? -3.378 3.507 27.231 1.00 93.31 188 THR A C 1
ATOM 1506 O O . THR A 1 188 ? -4.028 2.731 26.543 1.00 93.31 188 THR A O 1
ATOM 1509 N N . SER A 1 189 ? -3.938 4.160 28.256 1.00 93.88 189 SER A N 1
ATOM 1510 C CA . SER A 1 189 ? -5.345 4.011 28.674 1.00 93.88 189 SER A CA 1
ATOM 1511 C C . SER A 1 189 ? -6.378 4.496 27.645 1.00 93.88 189 SER A C 1
ATOM 1513 O O . SER A 1 189 ? -7.579 4.249 27.798 1.00 93.88 189 SER A O 1
ATOM 1515 N N . LYS A 1 190 ? -5.935 5.206 26.602 1.00 95.88 190 LYS A N 1
ATOM 1516 C CA . LYS A 1 190 ? -6.762 5.644 25.473 1.00 95.88 190 LYS A CA 1
ATOM 1517 C C . LYS A 1 190 ? -6.594 4.769 24.233 1.00 95.88 190 LYS A C 1
ATOM 1519 O O . LYS A 1 190 ? -7.331 4.984 23.277 1.00 95.88 190 LYS A O 1
ATOM 1524 N N . ILE A 1 191 ? -5.700 3.784 24.254 1.00 96.12 191 ILE A N 1
ATOM 1525 C CA . ILE A 1 191 ? -5.470 2.853 23.149 1.00 96.12 191 ILE A CA 1
ATOM 1526 C C . ILE A 1 191 ? -6.214 1.553 23.444 1.00 96.12 191 ILE A C 1
ATOM 1528 O O . ILE A 1 191 ? -5.957 0.887 24.442 1.00 96.12 191 ILE A O 1
ATOM 1532 N N . HIS A 1 192 ? -7.138 1.195 22.558 1.00 97.06 192 HIS A N 1
ATOM 1533 C CA . HIS A 1 192 ? -7.916 -0.039 22.622 1.00 97.06 192 HIS A CA 1
ATOM 1534 C C . HIS A 1 192 ? -7.524 -0.912 21.437 1.00 97.06 192 HIS A C 1
ATOM 1536 O O . HIS A 1 192 ? -7.947 -0.665 20.309 1.00 97.06 192 HIS A O 1
ATOM 1542 N N . ALA A 1 193 ? -6.670 -1.899 21.675 1.00 97.31 193 ALA A N 1
ATOM 1543 C CA . ALA A 1 193 ? -6.105 -2.731 20.624 1.00 97.31 193 ALA A CA 1
ATOM 1544 C C . ALA A 1 193 ? -6.873 -4.057 20.522 1.00 97.31 193 ALA A C 1
ATOM 1546 O O . ALA A 1 193 ? -6.983 -4.793 21.501 1.00 97.31 193 ALA A O 1
ATOM 1547 N N . PHE A 1 194 ? -7.399 -4.361 19.338 1.00 97.38 194 PHE A N 1
ATOM 1548 C CA . PHE A 1 194 ? -8.178 -5.565 19.069 1.00 97.38 194 PHE A CA 1
ATOM 1549 C C . PHE A 1 194 ? -7.553 -6.392 17.949 1.00 97.38 194 PHE A C 1
ATOM 1551 O O . PHE A 1 194 ? -7.138 -5.863 16.915 1.00 97.38 194 PHE A O 1
ATOM 1558 N N . ASP A 1 195 ? -7.501 -7.702 18.151 1.00 95.56 195 ASP A N 1
ATOM 1559 C CA . ASP A 1 195 ? -6.980 -8.675 17.191 1.00 95.56 195 ASP A CA 1
ATOM 1560 C C . ASP A 1 195 ? -7.731 -10.014 17.327 1.00 95.56 195 ASP A C 1
ATOM 1562 O O . ASP A 1 195 ? -8.731 -10.099 18.031 1.00 95.56 195 ASP A O 1
ATOM 1566 N N . ILE A 1 196 ? -7.292 -11.072 16.653 1.00 92.12 196 ILE A N 1
ATOM 1567 C CA . ILE A 1 196 ? -7.862 -12.423 16.792 1.00 92.12 196 ILE A CA 1
ATOM 1568 C C . ILE A 1 196 ? -7.477 -13.028 18.152 1.00 92.12 196 ILE A C 1
ATOM 1570 O O . ILE A 1 196 ? -8.217 -13.815 18.736 1.00 92.12 196 ILE A O 1
ATOM 1574 N N . VAL A 1 197 ? -6.308 -12.649 18.676 1.00 91.44 197 VAL A N 1
ATOM 1575 C CA . VAL A 1 197 ? -5.734 -13.221 19.897 1.00 91.44 197 VAL A CA 1
ATOM 1576 C C . VAL A 1 197 ? -5.603 -12.150 20.971 1.00 91.44 197 VAL A C 1
ATOM 1578 O O . VAL A 1 197 ? -4.969 -11.118 20.748 1.00 91.44 197 VAL A O 1
ATOM 1581 N N . SER A 1 198 ? -6.136 -12.438 22.158 1.00 95.31 198 SER A N 1
ATOM 1582 C CA . SER A 1 198 ? -5.976 -11.591 23.342 1.00 95.31 198 SER A CA 1
ATOM 1583 C C . SER A 1 198 ? -4.593 -11.743 23.995 1.00 95.31 198 SER A C 1
ATOM 1585 O O . SER A 1 198 ? -3.903 -12.749 23.815 1.00 95.31 198 SER A O 1
ATOM 1587 N N . GLY A 1 199 ? -4.195 -10.761 24.802 1.00 95.44 199 GLY A N 1
ATOM 1588 C CA . GLY A 1 199 ? -3.025 -10.818 25.680 1.00 95.44 199 GLY A CA 1
ATOM 1589 C C . GLY A 1 199 ? -2.011 -9.702 25.446 1.00 95.44 199 GLY A C 1
ATOM 1590 O O . GLY A 1 199 ? -2.151 -8.881 24.535 1.00 95.44 199 GLY A O 1
ATOM 1591 N N . LEU A 1 200 ? -0.977 -9.681 26.289 1.00 95.94 200 LEU A N 1
ATOM 1592 C CA . LEU A 1 200 ? 0.115 -8.717 26.195 1.00 95.94 200 LEU A CA 1
ATOM 1593 C C . LEU A 1 200 ? 0.888 -8.923 24.890 1.00 95.94 200 LEU A C 1
ATOM 1595 O O . LEU A 1 200 ? 1.395 -10.011 24.619 1.00 95.94 200 LEU A O 1
ATOM 1599 N N . PHE A 1 201 ? 1.005 -7.861 24.104 1.00 95.69 201 PHE A N 1
ATOM 1600 C CA . PHE A 1 201 ? 1.777 -7.837 22.877 1.00 95.69 201 PHE A CA 1
ATOM 1601 C C . PHE A 1 201 ? 2.915 -6.827 23.008 1.00 95.69 201 PHE A C 1
ATOM 1603 O O . PHE A 1 201 ? 2.702 -5.675 23.388 1.00 95.69 201 PHE A O 1
ATOM 1610 N N . LYS A 1 202 ? 4.130 -7.271 22.685 1.00 95.12 202 LYS A N 1
ATOM 1611 C CA . LYS A 1 202 ? 5.311 -6.420 22.567 1.00 95.12 202 LYS A CA 1
ATOM 1612 C C . LYS A 1 202 ? 5.748 -6.439 21.113 1.00 95.12 202 LYS A C 1
ATOM 1614 O O . LYS A 1 202 ? 6.160 -7.484 20.612 1.00 95.12 202 LYS A O 1
ATOM 1619 N N . ASP A 1 203 ? 5.633 -5.300 20.448 1.00 92.31 203 ASP A N 1
ATOM 1620 C CA . ASP A 1 203 ? 6.047 -5.171 19.061 1.00 92.31 203 ASP A CA 1
ATOM 1621 C C . ASP A 1 203 ? 7.577 -5.300 18.961 1.00 92.31 203 ASP A C 1
ATOM 1623 O O . ASP A 1 203 ? 8.291 -4.547 19.629 1.00 92.31 203 ASP A O 1
ATOM 1627 N N . PRO A 1 204 ? 8.106 -6.242 18.159 1.00 88.31 204 PRO A N 1
ATOM 1628 C CA . PRO A 1 204 ? 9.548 -6.446 18.052 1.00 88.31 204 PRO A CA 1
ATOM 1629 C C . PRO A 1 204 ? 10.282 -5.307 17.336 1.00 88.31 204 PRO A C 1
ATOM 1631 O O . PRO A 1 204 ? 11.492 -5.192 17.503 1.00 88.31 204 PRO A O 1
ATOM 1634 N N . GLU A 1 205 ? 9.583 -4.490 16.542 1.00 87.25 205 GLU A N 1
ATOM 1635 C CA . GLU A 1 205 ? 10.197 -3.434 15.729 1.00 87.25 205 GLU A CA 1
ATOM 1636 C C . GLU A 1 205 ? 10.259 -2.100 16.488 1.00 87.25 205 GLU A C 1
ATOM 1638 O O . GLU A 1 205 ? 11.339 -1.547 16.677 1.00 87.25 205 GLU A O 1
ATOM 1643 N N . SER A 1 206 ? 9.123 -1.609 16.989 1.00 87.56 206 SER A N 1
ATOM 1644 C CA . SER A 1 206 ? 9.040 -0.348 17.743 1.00 87.56 206 SER A CA 1
ATOM 1645 C C . SER A 1 206 ? 9.331 -0.496 19.240 1.00 87.56 206 SER A C 1
ATOM 1647 O O . SER A 1 206 ? 9.556 0.494 19.932 1.00 87.56 206 SER A O 1
ATOM 1649 N N . GLY A 1 207 ? 9.271 -1.716 19.785 1.00 90.19 207 GLY A N 1
ATOM 1650 C CA . GLY A 1 207 ? 9.342 -1.962 21.229 1.00 90.19 207 GLY A CA 1
ATOM 1651 C C . GLY A 1 207 ? 8.073 -1.579 22.003 1.00 90.19 207 GLY A C 1
ATOM 1652 O O . GLY A 1 207 ? 8.015 -1.806 23.218 1.00 90.19 207 GLY A O 1
ATOM 1653 N N . ALA A 1 208 ? 7.047 -1.040 21.331 1.00 92.19 208 ALA A N 1
ATOM 1654 C CA . ALA A 1 208 ? 5.773 -0.686 21.945 1.00 92.19 208 ALA A CA 1
ATOM 1655 C C . ALA A 1 208 ? 5.128 -1.911 22.609 1.00 92.19 208 ALA A C 1
ATOM 1657 O O . ALA A 1 208 ? 5.120 -3.011 22.057 1.00 92.19 208 ALA A O 1
ATOM 1658 N N . THR A 1 209 ? 4.580 -1.720 23.808 1.00 94.19 209 THR A N 1
ATOM 1659 C CA . THR A 1 209 ? 3.930 -2.786 24.579 1.00 94.19 209 THR A CA 1
ATOM 1660 C C . THR A 1 209 ? 2.504 -2.377 24.920 1.00 94.19 209 THR A C 1
ATOM 1662 O O . THR A 1 209 ? 2.290 -1.309 25.493 1.00 94.19 209 THR A O 1
ATOM 1665 N N . TYR A 1 210 ? 1.532 -3.217 24.568 1.00 94.81 210 TYR A N 1
ATOM 1666 C CA . TYR A 1 210 ? 0.108 -2.977 24.810 1.00 94.81 210 TYR A CA 1
ATOM 1667 C C . TYR A 1 210 ? -0.668 -4.295 24.916 1.00 94.81 210 TYR A C 1
ATOM 1669 O O . TYR A 1 210 ? -0.229 -5.342 24.445 1.00 94.81 210 TYR A O 1
ATOM 1677 N N . GLU A 1 211 ? -1.829 -4.256 25.562 1.00 95.50 211 GLU A N 1
ATOM 1678 C CA . GLU A 1 211 ? -2.730 -5.404 25.652 1.00 95.50 211 GLU A CA 1
ATOM 1679 C C . GLU A 1 211 ? -3.637 -5.461 24.424 1.00 95.50 211 GLU A C 1
ATOM 1681 O O . GLU A 1 211 ? -4.171 -4.441 23.995 1.00 95.50 211 GLU A O 1
ATOM 1686 N N . THR A 1 212 ? -3.811 -6.658 23.871 1.00 96.69 212 THR A N 1
ATOM 1687 C CA . THR A 1 212 ? -4.772 -6.937 22.800 1.00 96.69 212 THR A CA 1
ATOM 1688 C C . THR A 1 212 ? -5.980 -7.678 23.358 1.00 96.69 212 THR A C 1
ATOM 1690 O O . THR A 1 212 ? -5.828 -8.545 24.218 1.00 96.69 212 THR A O 1
ATOM 1693 N N . LEU A 1 213 ? -7.171 -7.356 22.860 1.00 96.56 213 LEU A N 1
ATOM 1694 C CA . LEU A 1 213 ? -8.415 -8.073 23.142 1.00 96.56 213 LEU A CA 1
ATOM 1695 C C . LEU A 1 213 ? -8.934 -8.750 21.872 1.00 96.56 213 LEU A C 1
ATOM 1697 O O . LEU A 1 213 ? -8.672 -8.287 20.761 1.00 96.56 213 LEU A O 1
ATOM 1701 N N . SER A 1 214 ? -9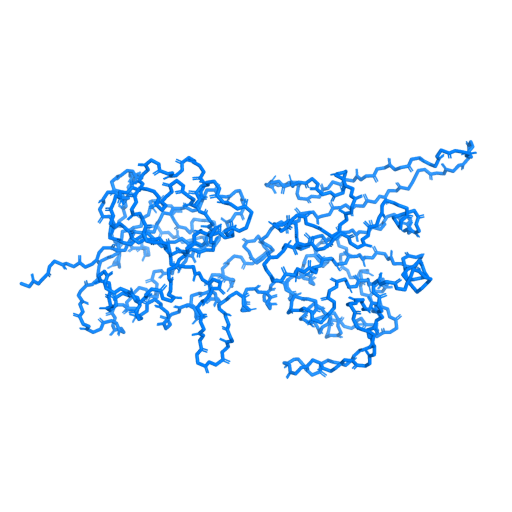.664 -9.851 22.032 1.00 95.62 214 SER A N 1
ATOM 1702 C CA . SER A 1 214 ? -10.223 -10.580 20.897 1.00 95.62 214 SER A CA 1
ATOM 1703 C C . SER A 1 214 ? -11.362 -9.798 20.245 1.00 95.62 214 SER A C 1
ATOM 1705 O O . SER A 1 214 ? -12.256 -9.290 20.919 1.00 95.62 214 SER A O 1
ATOM 1707 N N . THR A 1 215 ? -11.359 -9.756 18.916 1.00 91.38 215 THR A N 1
ATOM 1708 C CA . THR A 1 215 ? -12.482 -9.277 18.094 1.00 91.38 215 THR A CA 1
ATOM 1709 C C . THR A 1 215 ? -13.732 -10.155 18.215 1.00 91.38 215 THR A C 1
ATOM 1711 O O . THR A 1 215 ? -14.821 -9.694 17.885 1.00 91.38 215 THR A O 1
ATOM 1714 N N . GLU A 1 216 ? -13.604 -11.381 18.732 1.00 92.19 216 GLU A N 1
ATOM 1715 C CA . GLU A 1 216 ? -14.730 -12.281 19.016 1.00 92.19 216 GLU A CA 1
ATOM 1716 C C . GLU A 1 216 ? -15.383 -12.005 20.383 1.00 92.19 216 GLU A C 1
ATOM 1718 O O . GLU A 1 216 ? -16.534 -12.386 20.612 1.00 92.19 216 GLU A O 1
ATOM 1723 N N . ASP A 1 217 ? -14.695 -11.297 21.287 1.00 92.31 217 ASP A N 1
ATOM 1724 C CA . ASP A 1 217 ? -15.266 -10.871 22.567 1.00 92.31 217 ASP A CA 1
ATOM 1725 C C . ASP A 1 217 ? -16.197 -9.672 22.349 1.00 92.31 217 ASP A C 1
ATOM 1727 O O . ASP A 1 217 ? -15.807 -8.502 22.427 1.00 92.31 217 ASP A O 1
ATOM 1731 N N . SER A 1 218 ? -17.465 -9.982 22.076 1.00 88.94 218 SER A N 1
ATOM 1732 C CA . SER A 1 218 ? -18.496 -8.974 21.816 1.00 88.94 218 SER A CA 1
ATOM 1733 C C . SER A 1 218 ? -18.664 -8.008 22.997 1.00 88.94 218 SER A C 1
ATOM 1735 O O . SER A 1 218 ? -18.827 -6.809 22.788 1.00 88.94 218 SER A O 1
ATOM 1737 N N . GLY A 1 219 ? -18.549 -8.479 24.244 1.00 92.50 219 GLY A N 1
ATOM 1738 C CA . GLY A 1 219 ? -18.707 -7.627 25.425 1.00 92.50 219 GLY A CA 1
ATOM 1739 C C . GLY A 1 219 ? -17.577 -6.604 25.569 1.00 92.50 219 GLY A C 1
ATOM 1740 O O . GLY A 1 219 ? -17.825 -5.421 25.837 1.00 92.50 219 GLY A O 1
ATOM 1741 N N . ALA A 1 220 ? -16.332 -7.036 25.355 1.00 93.00 220 ALA A N 1
ATOM 1742 C CA . ALA A 1 220 ? -15.175 -6.148 25.327 1.00 93.00 220 ALA A CA 1
ATOM 1743 C C . ALA A 1 220 ? -15.251 -5.151 24.164 1.00 93.00 220 ALA A C 1
ATOM 1745 O O . ALA A 1 220 ? -15.017 -3.953 24.362 1.00 93.00 220 ALA A O 1
ATOM 1746 N N . LEU A 1 221 ? -15.629 -5.634 22.978 1.00 93.88 221 LEU A N 1
ATOM 1747 C CA . LEU A 1 221 ? -15.781 -4.833 21.770 1.00 93.88 221 LEU A CA 1
ATOM 1748 C C . LEU A 1 221 ? -16.799 -3.705 21.978 1.00 93.88 221 LEU A C 1
ATOM 1750 O O . LEU A 1 221 ? -16.467 -2.532 21.807 1.00 93.88 221 LEU A O 1
ATOM 1754 N N . GLU A 1 222 ? -18.009 -4.022 22.443 1.00 94.12 222 GLU A N 1
ATOM 1755 C CA . GLU A 1 222 ? -19.043 -3.022 22.731 1.00 94.12 222 GLU A CA 1
ATOM 1756 C C . GLU A 1 222 ? -18.585 -1.985 23.762 1.00 94.12 222 GLU A C 1
ATOM 1758 O O . GLU A 1 222 ? -18.819 -0.781 23.607 1.00 94.12 222 GLU A O 1
ATOM 1763 N N . LYS A 1 223 ? -17.920 -2.432 24.834 1.00 94.50 223 LYS A N 1
ATOM 1764 C CA . LYS A 1 223 ? -17.423 -1.547 25.895 1.00 94.50 223 LYS A CA 1
ATOM 1765 C C . LYS A 1 223 ? -16.366 -0.572 25.375 1.00 94.50 223 LYS A C 1
ATOM 1767 O O . LYS A 1 223 ? -16.370 0.588 25.795 1.00 94.50 223 LYS A O 1
ATOM 1772 N N . ALA A 1 224 ? -15.484 -1.024 24.483 1.00 94.56 224 ALA A N 1
ATOM 1773 C CA . ALA A 1 224 ? -14.484 -0.178 23.843 1.00 94.56 224 ALA A CA 1
ATOM 1774 C C . ALA A 1 224 ? -15.139 0.831 22.885 1.00 94.56 224 ALA A C 1
ATOM 1776 O O . ALA A 1 224 ? -14.876 2.032 22.983 1.00 94.56 224 ALA A O 1
ATOM 1777 N N . LEU A 1 225 ? -16.058 0.368 22.029 1.00 95.12 225 LEU A N 1
ATOM 1778 C CA . LEU A 1 225 ? -16.749 1.199 21.038 1.00 95.12 225 LEU A CA 1
ATOM 1779 C C . LEU A 1 225 ? -17.551 2.344 21.678 1.00 95.12 225 LEU A C 1
ATOM 1781 O O . LEU A 1 225 ? -17.504 3.462 21.174 1.00 95.12 225 LEU A O 1
ATOM 1785 N N . LYS A 1 226 ? -18.178 2.122 22.845 1.00 94.75 226 LYS A N 1
ATOM 1786 C CA . LYS A 1 226 ? -18.922 3.160 23.599 1.00 94.75 226 LYS A CA 1
ATOM 1787 C C . LYS A 1 226 ? -18.111 4.409 23.945 1.00 94.75 226 LYS A C 1
ATOM 1789 O O . LYS A 1 226 ? -18.686 5.475 24.147 1.00 94.75 226 LYS A O 1
ATOM 1794 N N . LYS A 1 227 ? -16.790 4.281 24.072 1.00 92.88 227 LYS A N 1
ATOM 1795 C CA . LYS A 1 227 ? -15.890 5.392 24.421 1.00 92.88 227 LYS A CA 1
ATOM 1796 C C . LYS A 1 227 ? -15.064 5.871 23.233 1.00 92.88 227 LYS A C 1
ATOM 1798 O O . LYS A 1 227 ? -14.373 6.878 23.356 1.00 92.88 227 LYS A O 1
ATOM 1803 N N . CYS A 1 228 ? -15.086 5.134 22.128 1.00 93.62 228 CYS A N 1
ATOM 1804 C CA . CYS A 1 228 ? -14.150 5.285 21.032 1.00 93.62 228 CYS A CA 1
ATOM 1805 C C . CYS A 1 228 ? -14.533 6.457 20.129 1.00 93.62 228 CYS A C 1
ATOM 1807 O O . CYS A 1 228 ? -15.552 6.413 19.448 1.00 93.62 228 CYS A O 1
ATOM 1809 N N . GLY A 1 229 ? -13.703 7.499 20.109 1.00 94.25 229 GLY A N 1
ATOM 1810 C CA . GLY A 1 229 ? -13.891 8.612 19.181 1.00 94.25 229 GLY A CA 1
ATOM 1811 C C . GLY A 1 229 ? -13.193 8.398 17.839 1.00 94.25 229 GLY A C 1
ATOM 1812 O O . GLY A 1 229 ? -13.575 9.038 16.866 1.00 94.25 229 GLY A O 1
ATOM 1813 N N . ILE A 1 230 ? -12.186 7.516 17.766 1.00 96.31 230 ILE A N 1
ATOM 1814 C CA . ILE A 1 230 ? -11.431 7.233 16.535 1.00 96.31 230 ILE A CA 1
ATOM 1815 C C . ILE A 1 230 ? -11.251 5.727 16.360 1.00 96.31 230 ILE A C 1
ATOM 1817 O O . ILE A 1 230 ? -10.649 5.079 17.210 1.00 96.31 230 ILE A O 1
ATOM 1821 N N . LEU A 1 231 ? -11.705 5.183 15.237 1.00 96.25 231 LEU A N 1
ATOM 1822 C CA . LEU A 1 231 ? -11.555 3.780 14.874 1.00 96.25 231 LEU A CA 1
ATOM 1823 C C . LEU A 1 231 ? -10.570 3.676 13.719 1.00 96.25 231 LEU A C 1
ATOM 1825 O O . LEU A 1 231 ? -10.843 4.181 12.640 1.00 96.25 231 LEU A O 1
ATOM 1829 N N . VAL A 1 232 ? -9.456 2.990 13.925 1.00 96.44 232 VAL A N 1
ATOM 1830 C CA . VAL A 1 232 ? -8.491 2.639 12.885 1.00 96.44 232 VAL A CA 1
ATOM 1831 C C . VAL A 1 232 ? -8.653 1.155 12.579 1.00 96.44 232 VAL A C 1
ATOM 1833 O O . VAL A 1 232 ? -8.403 0.306 13.436 1.00 96.44 232 VAL A O 1
ATOM 1836 N N . LEU A 1 233 ? -9.092 0.837 11.365 1.00 95.50 233 LEU A N 1
ATOM 1837 C CA . LEU A 1 233 ? -9.399 -0.522 10.926 1.00 95.50 233 LEU A CA 1
ATOM 1838 C C . LEU A 1 233 ? -8.426 -0.931 9.819 1.00 95.50 233 LEU A C 1
ATOM 1840 O O . LEU A 1 233 ? -8.455 -0.370 8.724 1.00 95.50 233 LEU A O 1
ATOM 1844 N N . ALA A 1 234 ? -7.535 -1.875 10.120 1.00 94.38 234 ALA A N 1
ATOM 1845 C CA . ALA A 1 234 ? -6.473 -2.295 9.205 1.00 94.38 234 ALA A CA 1
ATOM 1846 C C . ALA A 1 234 ? -6.247 -3.817 9.204 1.00 94.38 234 ALA A C 1
ATOM 1848 O O . ALA A 1 234 ? -5.174 -4.284 8.822 1.00 94.38 234 ALA A O 1
ATOM 1849 N N . ALA A 1 235 ? -7.233 -4.603 9.645 1.00 92.44 235 ALA A N 1
ATOM 1850 C CA . ALA A 1 235 ? -7.103 -6.054 9.655 1.00 92.44 235 ALA A CA 1
ATOM 1851 C C . ALA A 1 235 ? -7.211 -6.599 8.225 1.00 92.44 235 ALA A C 1
ATOM 1853 O O . ALA A 1 235 ? -8.169 -6.296 7.511 1.00 92.44 235 ALA A O 1
ATOM 1854 N N . VAL A 1 236 ? -6.243 -7.426 7.833 1.00 87.31 236 VAL A N 1
ATOM 1855 C CA . VAL A 1 236 ? -6.217 -8.155 6.561 1.00 87.31 236 VAL A CA 1
ATOM 1856 C C . VAL A 1 236 ? -5.721 -9.568 6.835 1.00 87.31 236 VAL A C 1
ATOM 1858 O O . VAL A 1 236 ? -4.694 -9.765 7.487 1.00 87.31 236 VAL A O 1
ATOM 1861 N N . THR A 1 237 ? -6.440 -10.559 6.324 1.00 81.88 237 THR A N 1
ATOM 1862 C CA . THR A 1 237 ? -6.050 -11.964 6.382 1.00 81.88 237 THR A CA 1
ATOM 1863 C C . THR A 1 237 ? -5.364 -12.333 5.074 1.00 81.88 237 THR A C 1
ATOM 1865 O O . THR A 1 237 ? -5.937 -12.213 3.989 1.00 81.88 237 THR A O 1
ATOM 1868 N N . LYS A 1 238 ? -4.115 -12.804 5.165 1.00 72.06 238 LYS A N 1
ATOM 1869 C CA . LYS A 1 238 ? -3.326 -13.210 3.996 1.00 72.06 238 LYS A CA 1
ATOM 1870 C C . LYS A 1 238 ? -4.098 -14.246 3.170 1.00 72.06 238 LYS A C 1
ATOM 1872 O O . LYS A 1 238 ? -4.395 -15.325 3.669 1.00 72.06 238 LYS A O 1
ATOM 1877 N N . GLY A 1 239 ? -4.392 -13.913 1.914 1.00 67.81 239 GLY A N 1
ATOM 1878 C CA . GLY A 1 239 ? -5.115 -14.783 0.980 1.00 67.81 239 GLY A CA 1
ATOM 1879 C C . GLY A 1 239 ? -6.646 -14.675 1.014 1.00 67.81 239 GLY A C 1
ATOM 1880 O O . GLY A 1 239 ? -7.298 -15.243 0.145 1.00 67.81 239 GLY A O 1
ATOM 1881 N N . PHE A 1 240 ? -7.227 -13.949 1.977 1.00 73.00 240 PHE A N 1
ATOM 1882 C CA . PHE A 1 240 ? -8.684 -13.878 2.178 1.00 73.00 240 PHE A CA 1
ATOM 1883 C C . PHE A 1 240 ? -9.246 -12.444 2.229 1.00 73.00 240 PHE A C 1
ATOM 1885 O O . PHE A 1 240 ? -10.463 -12.283 2.269 1.00 73.00 240 PHE A O 1
ATOM 1892 N N . GLY A 1 241 ? -8.393 -11.413 2.194 1.00 80.44 241 GLY A N 1
ATOM 1893 C CA . GLY A 1 241 ? -8.806 -10.004 2.232 1.00 80.44 241 GLY A CA 1
ATOM 1894 C C . GLY A 1 241 ? -9.116 -9.506 3.649 1.00 80.44 241 GLY A C 1
ATOM 1895 O O . GLY A 1 241 ? -8.646 -10.074 4.640 1.00 80.44 241 GLY A O 1
ATOM 1896 N N . ALA A 1 242 ? -9.874 -8.416 3.765 1.00 88.44 242 ALA A N 1
ATOM 1897 C CA . ALA A 1 242 ? -10.231 -7.817 5.050 1.00 88.44 242 ALA A CA 1
ATOM 1898 C C . ALA A 1 242 ? -11.375 -8.596 5.744 1.00 88.44 242 ALA A C 1
ATOM 1900 O O . ALA A 1 242 ? -12.478 -8.677 5.196 1.00 88.44 242 ALA A O 1
ATOM 1901 N N . PRO A 1 243 ? -11.181 -9.145 6.963 1.00 91.25 243 PRO A N 1
ATOM 1902 C CA . PRO A 1 243 ? -12.254 -9.818 7.687 1.00 91.25 243 PRO A CA 1
ATOM 1903 C C . PRO A 1 243 ? -13.316 -8.824 8.169 1.00 91.25 243 PRO A C 1
ATOM 1905 O O . PRO A 1 243 ? -13.003 -7.749 8.693 1.00 91.25 243 PRO A O 1
ATOM 1908 N N . LYS A 1 244 ? -14.583 -9.223 8.039 1.00 91.56 244 LYS A N 1
ATOM 1909 C CA . LYS A 1 244 ? -15.771 -8.461 8.439 1.00 91.56 244 LYS A CA 1
ATOM 1910 C C . LYS A 1 244 ? -16.111 -8.689 9.916 1.00 91.56 244 LYS A C 1
ATOM 1912 O O . LYS A 1 244 ? -17.010 -9.457 10.240 1.00 91.56 244 LYS A O 1
ATOM 1917 N N . PHE A 1 245 ? -15.363 -8.060 10.825 1.00 92.94 245 PHE A N 1
ATOM 1918 C CA . PHE A 1 245 ? -15.548 -8.262 12.273 1.00 92.94 245 PHE A CA 1
ATOM 1919 C C . PHE A 1 245 ? -16.427 -7.192 12.948 1.00 92.94 245 PHE A C 1
ATOM 1921 O O . PHE A 1 245 ? -16.955 -7.419 14.038 1.00 92.94 245 PHE A O 1
ATOM 1928 N N . LEU A 1 246 ? -16.638 -6.029 12.317 1.00 93.81 246 LEU A N 1
ATOM 1929 C CA . LEU A 1 246 ? -17.587 -5.024 12.806 1.00 93.81 246 LEU A CA 1
ATOM 1930 C C . LEU A 1 246 ? -18.919 -5.127 12.065 1.00 93.81 246 LEU A C 1
ATOM 1932 O O . LEU A 1 246 ? -19.012 -4.764 10.900 1.00 93.81 246 LEU A O 1
ATOM 1936 N N . LYS A 1 247 ? -19.967 -5.571 12.759 1.00 91.62 247 LYS A N 1
ATOM 1937 C CA . LYS A 1 247 ? -21.341 -5.575 12.240 1.00 91.62 247 LYS A CA 1
ATOM 1938 C C . LYS A 1 247 ? -21.968 -4.186 12.337 1.00 91.62 247 LYS A C 1
ATOM 1940 O O . LYS A 1 247 ? -21.588 -3.399 13.207 1.00 91.62 247 LYS A O 1
ATOM 1945 N N . ARG A 1 248 ? -23.020 -3.927 11.550 1.00 86.31 248 ARG A N 1
ATOM 1946 C CA . ARG A 1 248 ? -23.838 -2.698 11.646 1.00 86.31 248 ARG A CA 1
ATOM 1947 C C . ARG A 1 248 ? -24.292 -2.383 13.078 1.00 86.31 248 ARG A C 1
ATOM 1949 O O . ARG A 1 248 ? -24.254 -1.226 13.489 1.00 86.31 248 ARG A O 1
ATOM 1956 N N . SER A 1 249 ? -24.664 -3.399 13.863 1.00 87.88 249 SER A N 1
ATOM 1957 C CA . SER A 1 249 ? -25.078 -3.240 15.267 1.00 87.88 249 SER A CA 1
ATOM 1958 C C . SER A 1 249 ? -23.954 -2.734 16.179 1.00 87.88 249 SER A C 1
ATOM 1960 O O . SER A 1 249 ? -24.214 -1.968 17.101 1.00 87.88 249 SER A O 1
ATOM 1962 N N . HIS A 1 250 ? -22.694 -3.089 15.908 1.00 90.94 250 HIS A N 1
ATOM 1963 C CA . HIS A 1 250 ? -21.555 -2.600 16.688 1.00 90.94 250 HIS A CA 1
ATOM 1964 C C . HIS A 1 250 ? -21.376 -1.081 16.532 1.00 90.94 250 HIS A C 1
ATOM 1966 O O . HIS A 1 250 ? -20.990 -0.389 17.475 1.00 90.94 250 HIS A O 1
ATOM 1972 N N . LEU A 1 251 ? -21.712 -0.537 15.360 1.00 88.62 251 LEU A N 1
ATOM 1973 C CA . LEU A 1 251 ? -21.594 0.894 15.073 1.00 88.62 251 LEU A CA 1
ATOM 1974 C C . LEU A 1 251 ? -22.592 1.738 15.882 1.00 88.62 251 LEU A C 1
ATOM 1976 O O . LEU A 1 251 ? -22.379 2.933 16.074 1.00 88.62 251 LEU A O 1
ATOM 1980 N N . GLU A 1 252 ? -23.654 1.128 16.417 1.00 86.44 252 GLU A N 1
ATOM 1981 C CA . GLU A 1 252 ? -24.644 1.805 17.269 1.00 86.44 252 GLU A CA 1
ATOM 1982 C C . GLU A 1 252 ? -24.096 2.178 18.646 1.00 86.44 252 GLU A C 1
ATOM 1984 O O . GLU A 1 252 ? -24.673 3.012 19.349 1.00 86.44 252 GLU A O 1
ATOM 1989 N N . PHE A 1 253 ? -22.954 1.613 19.032 1.00 90.62 253 PHE A N 1
ATOM 1990 C CA . PHE A 1 253 ? -22.269 1.974 20.265 1.00 90.62 253 PHE A CA 1
ATOM 1991 C C . PHE A 1 253 ? -21.391 3.212 20.121 1.00 90.62 253 PHE A C 1
ATOM 1993 O O . PHE A 1 253 ? -21.039 3.804 21.137 1.00 90.62 253 PHE A O 1
ATOM 2000 N N . LEU A 1 254 ? -21.077 3.642 18.897 1.00 91.19 254 LEU A N 1
ATOM 2001 C CA . LEU A 1 254 ? -20.167 4.760 18.682 1.00 91.19 254 LEU A CA 1
ATOM 2002 C C . LEU A 1 254 ? -20.741 6.088 19.198 1.00 91.19 254 LEU A C 1
ATOM 2004 O O . LEU A 1 254 ? -21.932 6.370 18.991 1.00 91.19 254 LEU A O 1
ATOM 2008 N N . PRO A 1 255 ? -19.915 6.922 19.856 1.00 90.31 255 PRO A N 1
ATOM 2009 C CA . PRO A 1 255 ? -20.311 8.261 20.255 1.00 90.31 255 PRO A CA 1
ATOM 2010 C C . PRO A 1 255 ? -20.614 9.136 19.031 1.00 90.31 255 PRO A C 1
ATOM 2012 O O . PRO A 1 255 ? -20.258 8.819 17.895 1.00 90.31 255 PRO A O 1
ATOM 2015 N N . ASN A 1 256 ? -21.287 10.263 19.273 1.00 87.88 256 ASN A N 1
ATOM 2016 C CA . ASN A 1 256 ? -21.463 11.270 18.233 1.00 87.88 256 ASN A CA 1
ATOM 2017 C C . ASN A 1 256 ? -20.103 11.817 17.777 1.00 87.88 256 ASN A C 1
ATOM 2019 O O . ASN A 1 256 ? -19.193 11.952 18.591 1.00 87.88 256 ASN A O 1
ATOM 2023 N N . ASP A 1 257 ? -20.006 12.149 16.494 1.00 87.19 257 ASP A N 1
ATOM 2024 C CA . ASP A 1 257 ? -18.808 12.663 15.824 1.00 87.19 257 ASP A CA 1
ATOM 2025 C C . ASP A 1 257 ? -17.616 11.689 15.818 1.00 87.19 257 ASP A C 1
ATOM 2027 O O . ASP A 1 257 ? -16.478 12.100 15.593 1.00 87.19 257 ASP A O 1
ATOM 2031 N N . ALA A 1 258 ? -17.868 10.386 16.014 1.00 91.94 258 ALA A N 1
ATOM 2032 C CA . ALA A 1 258 ? -16.844 9.360 15.857 1.00 91.94 258 ALA A CA 1
ATOM 2033 C C . ALA A 1 258 ? -16.244 9.387 14.441 1.00 91.94 258 ALA A C 1
ATOM 2035 O O . ALA A 1 258 ? -16.951 9.575 13.445 1.00 91.94 258 ALA A O 1
ATOM 2036 N N . PHE A 1 259 ? -14.934 9.172 14.363 1.00 92.50 259 PHE A N 1
ATOM 2037 C CA . PHE A 1 259 ? -14.168 9.122 13.126 1.00 92.50 259 PHE A CA 1
ATOM 2038 C C . PHE A 1 259 ? -13.714 7.689 12.850 1.00 92.50 259 PHE A C 1
ATOM 2040 O O . PHE A 1 259 ? -13.032 7.084 13.672 1.00 92.50 259 PHE A O 1
ATOM 2047 N N . ILE A 1 260 ? -14.075 7.139 11.697 1.00 93.12 260 ILE A N 1
ATOM 2048 C CA . ILE A 1 260 ? -13.662 5.808 11.251 1.00 93.12 260 ILE A CA 1
ATOM 2049 C C . ILE A 1 260 ? -12.649 5.980 10.125 1.00 93.12 260 ILE A C 1
ATOM 2051 O O . ILE A 1 260 ? -12.935 6.649 9.143 1.00 93.12 260 ILE A O 1
ATOM 2055 N N . LEU A 1 261 ? -11.491 5.347 10.252 1.00 92.38 261 LEU A N 1
ATOM 2056 C CA . LEU A 1 261 ? -10.458 5.245 9.234 1.00 92.38 261 LEU A CA 1
ATOM 2057 C C . LEU A 1 261 ? -10.311 3.779 8.825 1.00 92.38 261 LEU A C 1
ATOM 2059 O O . LEU A 1 261 ? -9.783 2.972 9.594 1.00 92.38 261 LEU A O 1
ATOM 2063 N N . GLN A 1 262 ? -10.760 3.437 7.618 1.00 91.31 262 GLN A N 1
ATOM 2064 C CA . GLN A 1 262 ? -10.564 2.102 7.052 1.00 91.31 262 GLN A CA 1
ATOM 2065 C C . GLN A 1 262 ? -9.332 2.081 6.157 1.00 91.31 262 GLN A C 1
ATOM 2067 O O . GLN A 1 262 ? -9.380 2.494 5.003 1.00 91.31 262 GLN A O 1
ATOM 2072 N N . VAL A 1 263 ? -8.231 1.561 6.696 1.00 89.94 263 VAL A N 1
ATOM 2073 C CA . VAL A 1 263 ? -6.984 1.350 5.948 1.00 89.94 263 VAL A CA 1
ATOM 2074 C C . VAL A 1 263 ? -7.088 0.120 5.048 1.00 89.94 263 VAL A C 1
ATOM 2076 O O . VAL A 1 263 ? -6.513 0.081 3.969 1.00 89.94 263 VAL A O 1
ATOM 2079 N N . SER A 1 264 ? -7.849 -0.888 5.475 1.00 88.56 264 SER A N 1
ATOM 2080 C CA . SER A 1 264 ? -8.061 -2.148 4.751 1.00 88.56 264 SER A CA 1
ATOM 2081 C C . SER A 1 264 ? -9.114 -2.053 3.638 1.00 88.56 264 SER A C 1
ATOM 2083 O O . SER A 1 264 ? -9.589 -3.083 3.162 1.00 88.56 264 SER A O 1
ATOM 2085 N N . ILE A 1 265 ? -9.518 -0.843 3.224 1.00 85.44 265 ILE A N 1
ATOM 2086 C CA . ILE A 1 265 ? -10.605 -0.663 2.251 1.00 85.44 265 ILE A CA 1
ATOM 2087 C C . ILE A 1 265 ? -10.268 -1.240 0.869 1.00 85.44 265 ILE A C 1
ATOM 2089 O O . ILE A 1 265 ? -11.146 -1.807 0.225 1.00 85.44 265 ILE A O 1
ATOM 2093 N N . ASP A 1 266 ? -8.991 -1.198 0.470 1.00 78.38 266 ASP A N 1
ATOM 2094 C CA . ASP A 1 266 ? -8.482 -1.830 -0.760 1.00 78.38 266 ASP A CA 1
ATOM 2095 C C . ASP A 1 266 ? -8.684 -3.360 -0.769 1.00 78.38 266 ASP A C 1
ATOM 2097 O O . ASP A 1 266 ? -8.735 -3.983 -1.825 1.00 78.38 266 ASP A O 1
ATOM 2101 N N . GLU A 1 267 ? -8.858 -3.959 0.411 1.00 79.50 267 GLU A N 1
ATOM 2102 C CA . GLU A 1 267 ? -9.097 -5.391 0.629 1.00 79.50 267 GLU A CA 1
ATOM 2103 C C . GLU A 1 267 ? -10.555 -5.675 1.051 1.00 79.50 267 GLU A C 1
ATOM 2105 O O . GLU A 1 267 ? -10.869 -6.748 1.570 1.00 79.50 267 GLU A O 1
ATOM 2110 N N . GLY A 1 268 ? -11.454 -4.701 0.864 1.00 80.94 268 GLY A N 1
ATOM 2111 C CA . GLY A 1 268 ? -12.887 -4.794 1.152 1.00 80.94 268 GLY A CA 1
ATOM 2112 C C . GLY A 1 268 ? -13.336 -4.137 2.462 1.00 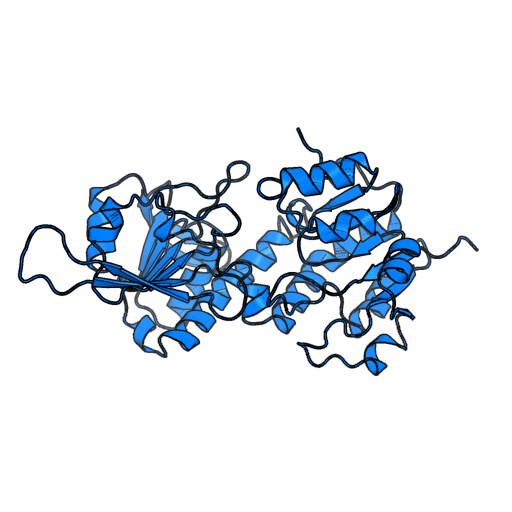80.94 268 GLY A C 1
ATOM 2113 O O . GLY A 1 268 ? -14.537 -3.967 2.659 1.00 80.94 268 GLY A O 1
ATOM 2114 N N . GLY A 1 269 ? -12.423 -3.729 3.349 1.00 88.88 269 GLY A N 1
ATOM 2115 C CA . GLY A 1 269 ? -12.728 -3.085 4.637 1.00 88.88 269 GLY A CA 1
ATOM 2116 C C . GLY A 1 269 ? -13.240 -4.043 5.721 1.00 88.88 269 GLY A C 1
ATOM 2117 O O . GLY A 1 269 ? -13.687 -5.152 5.439 1.00 88.88 269 GLY A O 1
ATOM 2118 N N . ASN A 1 270 ? -13.214 -3.616 6.985 1.00 93.62 270 ASN A N 1
ATOM 2119 C CA . ASN A 1 270 ? -13.500 -4.481 8.140 1.00 93.62 270 ASN A CA 1
ATOM 2120 C C . ASN A 1 270 ? -14.938 -4.404 8.678 1.00 93.62 270 ASN A C 1
ATOM 2122 O O . ASN A 1 270 ? -15.275 -5.094 9.646 1.00 93.62 270 ASN A O 1
ATOM 2126 N N . ILE A 1 271 ? -15.775 -3.568 8.065 1.00 93.50 271 ILE A N 1
ATOM 2127 C CA . ILE A 1 271 ? -17.174 -3.373 8.447 1.00 93.50 271 ILE A CA 1
ATOM 2128 C C . ILE A 1 271 ? -18.080 -4.184 7.512 1.00 93.50 271 ILE A C 1
ATOM 2130 O O . ILE A 1 271 ? -17.938 -4.131 6.288 1.00 93.50 271 ILE A O 1
ATOM 2134 N N . ASP A 1 272 ? -18.995 -4.951 8.100 1.00 91.31 272 ASP A N 1
ATOM 2135 C CA . ASP A 1 272 ? -20.066 -5.688 7.421 1.00 91.31 272 ASP A CA 1
ATOM 2136 C C . ASP A 1 272 ? -21.256 -4.759 7.142 1.00 91.31 272 ASP A C 1
ATOM 2138 O O . ASP A 1 272 ? -22.344 -4.906 7.704 1.00 91.31 272 ASP A O 1
ATOM 2142 N N . ASP A 1 273 ? -20.987 -3.695 6.385 1.00 87.44 273 ASP A N 1
ATOM 2143 C CA . ASP A 1 273 ? -21.976 -2.700 5.990 1.00 87.44 273 ASP A CA 1
ATOM 2144 C C . ASP A 1 273 ? -21.469 -1.886 4.790 1.00 87.44 273 ASP A C 1
ATOM 2146 O O . ASP A 1 273 ? -20.454 -1.187 4.877 1.00 87.44 273 ASP A O 1
ATOM 2150 N N . GLU A 1 274 ? -22.176 -1.964 3.664 1.00 81.62 274 GLU A N 1
ATOM 2151 C CA . GLU A 1 274 ? -21.790 -1.276 2.428 1.00 81.62 274 GLU A CA 1
ATOM 2152 C C . GLU A 1 274 ? -21.800 0.250 2.567 1.00 81.62 274 GLU A C 1
ATOM 2154 O O . GLU A 1 274 ? -20.979 0.921 1.943 1.00 81.62 274 GLU A O 1
ATOM 2159 N N . GLU A 1 275 ? -22.661 0.814 3.424 1.00 81.69 275 GLU A N 1
ATOM 2160 C CA . GLU A 1 275 ? -22.711 2.256 3.695 1.00 81.69 275 GLU A CA 1
ATOM 2161 C C . GLU A 1 275 ? -21.374 2.751 4.256 1.00 81.69 275 GLU A C 1
ATOM 2163 O O . GLU A 1 275 ? -20.952 3.867 3.969 1.00 81.69 275 GLU A O 1
ATOM 2168 N N . PHE A 1 276 ? -20.670 1.907 5.012 1.00 83.25 276 PHE A N 1
ATOM 2169 C CA . PHE A 1 276 ? -19.384 2.223 5.630 1.00 83.25 276 PHE A CA 1
ATOM 2170 C C . PHE A 1 276 ? -18.185 1.797 4.778 1.00 83.25 276 PHE A C 1
ATOM 2172 O O . PHE A 1 276 ? -17.074 2.246 5.044 1.00 83.25 276 PHE A O 1
ATOM 2179 N N . CYS A 1 277 ? -18.391 0.990 3.738 1.00 79.62 277 CYS A N 1
ATOM 2180 C CA . CYS A 1 277 ? -17.344 0.451 2.865 1.00 79.62 277 CYS A CA 1
ATOM 2181 C C . CYS A 1 277 ? -17.371 1.030 1.439 1.00 79.62 277 CYS A C 1
ATOM 2183 O O . CYS A 1 277 ? -16.834 0.423 0.515 1.00 79.62 277 CYS A O 1
ATOM 2185 N N . GLN A 1 278 ? -17.962 2.210 1.240 1.00 76.06 278 GLN A N 1
ATOM 2186 C CA . GLN A 1 278 ? -17.947 2.872 -0.065 1.00 76.06 278 GLN A CA 1
ATOM 2187 C C . GLN A 1 278 ? -16.524 3.313 -0.421 1.00 76.06 278 GLN A C 1
ATOM 2189 O O . GLN A 1 278 ? -15.910 4.087 0.319 1.00 76.06 278 GLN A O 1
ATOM 2194 N N . LEU A 1 279 ? -15.998 2.840 -1.555 1.00 65.56 279 LEU A N 1
ATOM 2195 C CA . LEU A 1 279 ? -14.715 3.309 -2.071 1.00 65.56 279 LEU A CA 1
ATOM 2196 C C . LEU A 1 279 ? -14.839 4.779 -2.462 1.00 65.56 279 LEU A C 1
ATOM 2198 O O . LEU A 1 279 ? -15.511 5.139 -3.429 1.00 65.56 279 LEU A O 1
ATOM 2202 N N . THR A 1 280 ? -14.174 5.638 -1.702 1.00 62.56 280 THR A N 1
ATOM 2203 C CA . THR A 1 280 ? -14.064 7.052 -2.027 1.00 62.56 280 THR A CA 1
ATOM 2204 C C . THR A 1 280 ? -12.782 7.294 -2.807 1.00 62.56 280 THR A C 1
ATOM 2206 O O . THR A 1 280 ? -11.685 7.142 -2.276 1.00 62.56 280 THR A O 1
ATOM 2209 N N . PHE A 1 281 ? -12.917 7.687 -4.072 1.00 55.72 281 PHE A N 1
ATOM 2210 C CA . PHE A 1 281 ? -11.788 8.086 -4.909 1.00 55.72 281 PHE A CA 1
ATOM 2211 C C . PHE A 1 281 ? -11.663 9.612 -4.968 1.00 55.72 281 PHE A C 1
ATOM 2213 O O . PHE A 1 281 ? -12.656 10.343 -4.969 1.00 55.72 281 PHE A O 1
ATOM 2220 N N . GLY A 1 282 ? -10.430 10.106 -5.072 1.00 55.28 282 GLY A N 1
ATOM 2221 C CA . GLY A 1 282 ? -10.157 11.523 -5.293 1.00 55.28 282 GLY A CA 1
ATOM 2222 C C . GLY A 1 282 ? -10.241 12.391 -4.031 1.00 55.28 282 GLY A C 1
ATOM 2223 O O . GLY A 1 282 ? -9.845 11.998 -2.942 1.00 55.28 282 GLY A O 1
ATOM 2224 N N . HIS A 1 283 ? -10.744 13.614 -4.189 1.00 45.66 283 HIS A N 1
ATOM 2225 C CA . HIS A 1 283 ? -10.661 14.721 -3.220 1.00 45.66 283 HIS A CA 1
ATOM 2226 C C . HIS A 1 283 ? -11.769 14.727 -2.148 1.00 45.66 283 HIS A C 1
ATOM 2228 O O . HIS A 1 283 ? -11.896 15.691 -1.394 1.00 45.66 283 HIS A O 1
ATOM 2234 N N . LYS A 1 284 ? -12.574 13.661 -2.059 1.00 52.69 284 LYS A N 1
ATOM 2235 C CA . LYS A 1 284 ? -13.547 13.453 -0.973 1.00 52.69 284 LYS A CA 1
ATOM 2236 C C . LYS A 1 284 ? -13.412 12.045 -0.376 1.00 52.69 284 LYS A C 1
ATOM 2238 O O . LYS A 1 284 ? -14.374 11.284 -0.428 1.00 52.69 284 LYS A O 1
ATOM 2243 N N . PRO A 1 285 ? -12.249 11.693 0.207 1.00 59.38 285 PRO A N 1
ATOM 2244 C CA . PRO A 1 285 ? -12.058 10.403 0.879 1.00 59.38 285 PRO A CA 1
ATOM 2245 C C . PRO A 1 285 ? -12.900 10.260 2.155 1.00 59.38 285 PRO A C 1
ATOM 2247 O O . PRO A 1 285 ? -12.920 9.212 2.797 1.00 59.38 285 PRO A O 1
ATOM 2250 N N . ILE A 1 286 ? -13.557 11.353 2.548 1.00 64.12 286 ILE A N 1
ATOM 2251 C CA . ILE A 1 286 ? -14.330 11.469 3.764 1.00 64.12 286 ILE A CA 1
ATOM 2252 C C . ILE A 1 286 ? -15.772 11.768 3.414 1.00 64.12 286 ILE A C 1
ATOM 2254 O O . ILE A 1 286 ? -16.080 12.766 2.757 1.00 64.12 286 ILE A O 1
ATOM 2258 N N . TYR A 1 287 ? -16.657 10.936 3.936 1.00 67.25 287 TYR A N 1
ATOM 2259 C CA . TYR A 1 287 ? -18.083 11.185 3.937 1.00 67.25 287 TYR A CA 1
ATOM 2260 C C . TYR A 1 287 ? -18.616 11.127 5.361 1.00 67.25 287 TYR A C 1
ATOM 2262 O O . TYR A 1 287 ? -18.028 10.556 6.278 1.00 67.25 287 TYR A O 1
ATOM 2270 N N . THR A 1 288 ? -19.733 11.809 5.567 1.00 71.88 288 THR A N 1
ATOM 2271 C CA . THR A 1 288 ? -20.431 11.804 6.843 1.00 71.88 288 THR A CA 1
ATOM 2272 C C . THR A 1 288 ? -21.676 10.945 6.703 1.00 71.88 288 THR A C 1
ATOM 2274 O O . THR A 1 288 ? -22.554 11.265 5.906 1.00 71.88 288 THR A O 1
ATOM 2277 N N . VAL A 1 289 ? -21.777 9.916 7.534 1.00 69.75 289 VAL A N 1
ATOM 2278 C CA . VAL A 1 289 ? -23.008 9.163 7.757 1.00 69.75 289 VAL A CA 1
ATOM 2279 C C . VAL A 1 289 ? -23.783 9.842 8.889 1.00 69.75 289 VAL A C 1
ATOM 2281 O O . VAL A 1 289 ? -23.257 10.032 9.987 1.00 69.75 289 VAL A O 1
ATOM 2284 N N . VAL A 1 290 ? -25.031 10.243 8.633 1.00 62.41 290 VAL A N 1
ATOM 2285 C CA . VAL A 1 290 ? -25.928 10.842 9.637 1.00 62.41 290 VAL A CA 1
ATOM 2286 C C . VAL A 1 290 ? -27.053 9.850 9.928 1.00 62.41 290 VAL A C 1
ATOM 2288 O O . VAL A 1 290 ? -27.920 9.643 9.084 1.00 62.41 290 VAL A O 1
ATOM 2291 N N . ARG A 1 291 ? -27.071 9.240 11.120 1.00 62.88 291 ARG A N 1
ATOM 2292 C CA . ARG A 1 291 ? -28.127 8.292 11.523 1.00 62.88 291 ARG A CA 1
ATOM 2293 C C . ARG A 1 291 ? -29.096 8.912 12.519 1.00 62.88 291 ARG A C 1
ATOM 2295 O O . ARG A 1 291 ? -28.692 9.288 13.614 1.00 62.88 291 ARG A O 1
ATOM 2302 N N . GLY A 1 292 ? -30.386 8.926 12.187 1.00 49.59 292 GLY A N 1
ATOM 2303 C CA . GLY A 1 292 ? -31.457 9.033 13.182 1.00 49.59 292 GLY A CA 1
ATOM 2304 C C . GLY A 1 292 ? -31.641 7.697 13.907 1.00 49.59 292 GLY A C 1
ATOM 2305 O O . GLY A 1 292 ? -31.553 6.640 13.283 1.00 49.59 292 GLY A O 1
ATOM 2306 N N . ILE A 1 293 ? -31.885 7.720 15.218 1.00 42.69 293 ILE A N 1
ATOM 2307 C CA . ILE A 1 293 ? -32.320 6.516 15.937 1.00 42.69 293 ILE A CA 1
ATOM 2308 C C . ILE A 1 293 ? -33.783 6.272 15.555 1.00 42.69 293 ILE A C 1
ATOM 2310 O O . ILE A 1 293 ? -34.659 7.066 15.895 1.00 42.69 293 ILE A O 1
ATOM 2314 N N . THR A 1 294 ? -34.063 5.180 14.848 1.00 39.00 294 THR A N 1
ATOM 2315 C CA . THR A 1 294 ? -35.430 4.690 14.663 1.00 39.00 294 THR A CA 1
ATOM 2316 C C . THR A 1 294 ? -35.940 4.160 16.005 1.00 39.00 294 THR A C 1
ATOM 2318 O O . THR A 1 294 ? -35.519 3.101 16.455 1.00 39.00 294 THR A O 1
ATOM 2321 N N . GLY A 1 295 ? -36.823 4.915 16.670 1.00 42.03 295 GLY A N 1
ATOM 2322 C CA . GLY A 1 295 ? -37.556 4.439 17.855 1.00 42.03 295 GLY A CA 1
ATOM 2323 C C . GLY A 1 295 ? -37.812 5.465 18.962 1.00 42.03 295 GLY A C 1
ATOM 2324 O O . GLY A 1 295 ? -38.723 5.262 19.758 1.00 42.03 295 GLY A O 1
ATOM 2325 N N . LEU A 1 296 ? -37.084 6.586 19.009 1.00 44.78 296 LEU A N 1
ATOM 2326 C CA . LEU A 1 296 ? -37.333 7.666 19.973 1.00 44.78 296 LEU A CA 1
ATOM 2327 C C . LEU A 1 296 ? -37.492 8.996 19.231 1.00 44.78 296 LEU A C 1
ATOM 2329 O O . LEU A 1 296 ? -36.543 9.481 18.622 1.00 44.78 296 LEU A O 1
ATOM 2333 N N . LEU A 1 297 ? -38.667 9.626 19.349 1.00 45.00 297 LEU A N 1
ATOM 2334 C CA . LEU A 1 297 ? -38.996 10.921 18.726 1.00 45.00 297 LEU A CA 1
ATOM 2335 C C . LEU A 1 297 ? -38.050 12.090 19.104 1.00 45.00 297 LEU A C 1
ATOM 2337 O O . LEU A 1 297 ? -38.174 13.172 18.542 1.00 45.00 297 LEU A O 1
ATOM 2341 N N . TRP A 1 298 ? -37.101 11.887 20.028 1.00 49.88 298 TRP A N 1
ATOM 2342 C CA . TRP A 1 298 ? -36.246 12.933 20.608 1.00 49.88 298 TRP A CA 1
ATOM 2343 C C . TRP A 1 298 ? -34.738 12.652 20.527 1.00 49.88 298 TRP A C 1
ATOM 2345 O O . TRP A 1 298 ? -33.932 13.405 21.076 1.00 49.88 298 TRP A O 1
ATOM 2355 N N . SER A 1 299 ? -34.314 11.579 19.859 1.00 55.19 299 SER A N 1
ATOM 2356 C CA . SER A 1 299 ? -32.889 11.283 19.702 1.00 55.19 299 SER A CA 1
ATOM 2357 C C . SER A 1 299 ? -32.261 12.167 18.622 1.00 55.19 299 SER A C 1
ATOM 2359 O O . SER A 1 299 ? -32.614 12.051 17.449 1.00 55.19 299 SER A O 1
ATOM 2361 N N . LYS A 1 300 ? -31.294 13.025 18.986 1.00 57.41 300 LYS A N 1
ATOM 2362 C CA . LYS A 1 300 ? -30.481 13.736 17.985 1.00 57.41 300 LYS A CA 1
ATOM 2363 C C . LYS A 1 300 ? -29.783 12.715 17.075 1.00 57.41 300 LYS A C 1
ATOM 2365 O O . LYS A 1 300 ? -29.246 11.732 17.599 1.00 57.41 300 LYS A O 1
ATOM 2370 N N . PRO A 1 301 ? -29.777 12.925 15.748 1.00 65.81 301 PRO A N 1
ATOM 2371 C CA . PRO A 1 301 ? -29.085 12.025 14.848 1.00 65.81 301 PRO A CA 1
ATOM 2372 C C . PRO A 1 301 ? -27.588 12.009 15.172 1.00 65.81 301 PRO A C 1
ATOM 2374 O O . PRO A 1 301 ? -26.999 13.059 15.435 1.00 65.81 301 PRO A O 1
ATOM 2377 N N . ARG A 1 302 ? -26.983 10.817 15.173 1.00 73.44 302 ARG A N 1
ATOM 2378 C CA . ARG A 1 302 ? -25.540 10.661 15.350 1.00 73.44 302 ARG A CA 1
ATOM 2379 C C . ARG A 1 302 ? -24.836 10.881 14.025 1.00 73.44 302 ARG A C 1
ATOM 2381 O O . ARG A 1 302 ? -25.208 10.295 13.009 1.00 73.44 302 ARG A O 1
ATOM 2388 N N . ARG A 1 303 ? -23.805 11.710 14.058 1.00 82.56 303 ARG A N 1
ATOM 2389 C CA . ARG A 1 303 ? -22.902 11.969 12.949 1.00 82.56 303 ARG A CA 1
ATOM 2390 C C . ARG A 1 303 ? -21.679 11.072 13.101 1.00 82.56 303 ARG A C 1
ATOM 2392 O O . ARG A 1 303 ? -21.009 11.137 14.122 1.00 82.56 303 ARG A O 1
ATOM 2399 N N . ILE A 1 304 ? -21.388 10.249 12.104 1.00 86.44 304 ILE A N 1
ATOM 2400 C CA . ILE A 1 304 ? -20.160 9.454 12.031 1.00 86.44 304 ILE A CA 1
ATOM 2401 C C . ILE A 1 304 ? -19.420 9.888 10.776 1.00 86.44 304 ILE A C 1
ATOM 2403 O O . ILE A 1 304 ? -19.993 9.942 9.689 1.00 86.44 304 ILE A O 1
ATOM 2407 N N . THR A 1 305 ? -18.151 10.234 10.928 1.00 88.25 305 THR A N 1
ATOM 2408 C CA . THR A 1 305 ? -17.288 10.585 9.804 1.00 88.25 305 THR A CA 1
ATOM 2409 C C . THR A 1 305 ? -16.511 9.344 9.400 1.00 88.25 305 THR A C 1
ATOM 2411 O O . THR A 1 305 ? -15.825 8.758 10.231 1.00 88.25 305 THR A O 1
ATOM 2414 N N . VAL A 1 306 ? -16.624 8.932 8.144 1.00 87.69 306 VAL A N 1
ATOM 2415 C CA . VAL A 1 306 ? -15.941 7.757 7.601 1.00 87.69 306 VAL A CA 1
ATOM 2416 C C . VAL A 1 306 ? -14.905 8.228 6.596 1.00 87.69 306 VAL A C 1
ATOM 2418 O O . VAL A 1 306 ? -15.220 9.008 5.702 1.00 87.69 306 VAL A O 1
ATOM 2421 N N . CYS A 1 307 ? -13.675 7.764 6.771 1.00 87.62 307 CYS A N 1
ATOM 2422 C CA . CYS A 1 307 ? -12.533 7.981 5.907 1.00 87.62 307 CYS A CA 1
ATOM 2423 C C . CYS A 1 307 ? -12.116 6.632 5.319 1.00 87.62 307 CYS A C 1
ATOM 2425 O O . CYS A 1 307 ? -11.460 5.820 5.981 1.00 87.62 307 CYS A O 1
ATOM 2427 N N . ASN A 1 308 ? -12.524 6.394 4.078 1.00 84.56 308 ASN A N 1
ATOM 2428 C CA . ASN A 1 308 ? -12.156 5.207 3.318 1.00 84.56 308 ASN A CA 1
ATOM 2429 C C . ASN A 1 308 ? -11.014 5.598 2.390 1.00 84.56 308 ASN A C 1
ATOM 2431 O O . ASN A 1 308 ? -11.208 5.812 1.195 1.00 84.56 308 ASN A O 1
ATOM 2435 N N . LEU A 1 309 ? -9.831 5.770 2.977 1.00 75.00 309 LEU A N 1
ATOM 2436 C CA . LEU A 1 309 ? -8.659 6.233 2.254 1.00 75.00 309 LEU A CA 1
ATOM 2437 C C . LEU A 1 309 ? -7.840 5.026 1.784 1.00 75.00 309 LEU A C 1
ATOM 2439 O O . LEU A 1 309 ? -7.054 4.499 2.580 1.00 75.00 309 LEU A O 1
ATOM 2443 N N . PRO A 1 310 ? -8.001 4.579 0.523 1.00 76.12 310 PRO A N 1
ATOM 2444 C CA . PRO A 1 310 ? -7.061 3.630 -0.041 1.00 76.12 310 PRO A CA 1
ATOM 2445 C C . PRO A 1 310 ? -5.683 4.285 -0.107 1.00 76.12 310 PRO A C 1
ATOM 2447 O O . PRO A 1 310 ? -5.566 5.504 -0.234 1.00 76.12 310 PRO A O 1
ATOM 2450 N N . ASP A 1 311 ? -4.635 3.476 -0.044 1.00 81.38 311 ASP A N 1
ATOM 2451 C CA . ASP A 1 311 ? -3.284 3.935 -0.364 1.00 81.38 311 ASP A CA 1
ATOM 2452 C C . ASP A 1 311 ? -2.759 5.169 0.417 1.00 81.38 311 ASP A C 1
ATOM 2454 O O . ASP A 1 311 ? -2.151 6.087 -0.138 1.00 81.38 311 ASP A O 1
ATOM 2458 N N . ILE A 1 312 ? -2.945 5.171 1.743 1.00 84.94 312 ILE A N 1
ATOM 2459 C CA . ILE A 1 312 ? -2.496 6.242 2.660 1.00 84.94 312 ILE A CA 1
ATOM 2460 C C . ILE A 1 312 ? -1.083 6.790 2.344 1.00 84.94 312 ILE A C 1
ATOM 2462 O O . ILE A 1 312 ? -0.933 8.017 2.298 1.00 84.94 312 ILE A O 1
ATOM 2466 N N . PRO A 1 313 ? -0.041 5.960 2.099 1.00 86.19 313 PRO A N 1
ATOM 2467 C CA . PRO A 1 313 ? 1.300 6.473 1.807 1.00 86.19 313 PRO A CA 1
ATOM 2468 C C . PRO A 1 313 ? 1.344 7.352 0.546 1.00 86.19 313 PRO A C 1
ATOM 2470 O O . PRO A 1 313 ? 1.989 8.404 0.538 1.00 86.19 313 PRO A O 1
ATOM 2473 N N . GLY A 1 314 ? 0.629 6.947 -0.510 1.00 85.38 314 GLY A N 1
ATOM 2474 C CA . GLY A 1 314 ? 0.602 7.651 -1.792 1.00 85.38 314 GLY A CA 1
ATOM 2475 C C . GLY A 1 314 ? -0.127 8.989 -1.758 1.00 85.38 314 GLY A C 1
ATOM 2476 O O . GLY A 1 314 ? 0.171 9.868 -2.565 1.00 85.38 314 GLY A O 1
ATOM 2477 N N . ILE A 1 315 ? -1.023 9.177 -0.790 1.00 83.38 315 ILE A N 1
ATOM 2478 C CA . ILE A 1 315 ? -1.843 10.386 -0.679 1.00 83.38 315 ILE A CA 1
ATOM 2479 C C . ILE A 1 315 ? -1.229 11.394 0.298 1.00 83.38 315 ILE A C 1
ATOM 2481 O O . ILE A 1 315 ? -1.153 12.582 -0.008 1.00 83.38 315 ILE A O 1
ATOM 2485 N N . ILE A 1 316 ? -0.768 10.942 1.468 1.00 84.88 316 ILE A N 1
ATOM 2486 C CA . ILE A 1 316 ? -0.366 11.849 2.558 1.00 84.88 316 ILE A CA 1
ATOM 2487 C C . ILE A 1 316 ? 1.067 12.367 2.382 1.00 84.88 316 ILE A C 1
ATOM 2489 O O . ILE A 1 316 ? 1.341 13.547 2.628 1.00 84.88 316 ILE A O 1
ATOM 2493 N N . ARG A 1 317 ? 2.001 11.498 1.969 1.00 89.12 317 ARG A N 1
ATOM 2494 C CA . ARG A 1 317 ? 3.424 11.832 1.761 1.00 89.12 317 ARG A CA 1
ATOM 2495 C C . ARG A 1 317 ? 3.992 11.063 0.566 1.00 89.12 317 ARG A C 1
ATOM 2497 O O . ARG A 1 317 ? 4.802 10.149 0.750 1.00 89.12 317 ARG A O 1
ATOM 2504 N N . PRO A 1 318 ? 3.591 11.413 -0.666 1.00 91.88 318 PRO A N 1
ATOM 2505 C CA . PRO A 1 318 ? 3.987 10.658 -1.849 1.00 91.88 318 PRO A CA 1
ATOM 2506 C C . PRO A 1 318 ? 5.495 10.683 -2.122 1.00 91.88 318 PRO A C 1
ATOM 2508 O O . PRO A 1 318 ? 6.040 9.681 -2.573 1.00 91.88 318 PRO A O 1
ATOM 2511 N N . GLU A 1 319 ? 6.204 11.778 -1.837 1.00 94.56 319 GLU A N 1
ATOM 2512 C CA . GLU A 1 319 ? 7.657 11.824 -2.052 1.00 94.56 319 GLU A CA 1
ATOM 2513 C C . GLU A 1 319 ? 8.390 10.851 -1.122 1.00 94.56 319 GLU A C 1
ATOM 2515 O O . GLU A 1 319 ? 9.098 9.963 -1.596 1.00 94.56 319 GLU A O 1
ATOM 2520 N N . GLU A 1 320 ? 8.160 10.967 0.190 1.00 93.88 320 GLU A N 1
ATOM 2521 C CA . GLU A 1 320 ? 8.756 10.093 1.210 1.00 93.88 320 GLU A CA 1
ATOM 2522 C C . GLU A 1 320 ? 8.391 8.625 0.953 1.00 93.88 320 GLU A C 1
ATOM 2524 O O . GLU A 1 320 ? 9.266 7.763 0.913 1.00 93.88 320 GLU A O 1
ATOM 2529 N N . SER A 1 321 ? 7.122 8.347 0.649 1.00 93.12 321 SER A N 1
ATOM 2530 C CA . SER A 1 321 ? 6.654 6.989 0.358 1.00 93.12 321 SER A CA 1
ATOM 2531 C C . SER A 1 321 ? 7.269 6.411 -0.919 1.00 93.12 321 SER A C 1
ATOM 2533 O O . SER A 1 321 ? 7.586 5.224 -0.960 1.00 93.12 321 SER A O 1
ATOM 2535 N N . SER A 1 322 ? 7.488 7.236 -1.951 1.00 95.44 322 SER A N 1
ATOM 2536 C CA . SER A 1 322 ? 8.216 6.822 -3.160 1.00 95.44 322 SER A CA 1
ATOM 2537 C C . SER A 1 322 ? 9.661 6.465 -2.827 1.00 95.44 322 SER A C 1
ATOM 2539 O O . SER A 1 322 ? 10.163 5.444 -3.286 1.00 95.44 322 SER A O 1
ATOM 2541 N N . ARG A 1 323 ? 10.335 7.268 -1.992 1.00 95.62 323 ARG A N 1
ATOM 2542 C CA . ARG A 1 323 ? 11.708 6.986 -1.546 1.00 95.62 323 ARG A CA 1
ATOM 2543 C C . ARG A 1 323 ? 11.784 5.689 -0.747 1.00 95.62 323 ARG A C 1
ATOM 2545 O O . ARG A 1 323 ? 12.648 4.866 -1.038 1.00 95.62 323 ARG A O 1
ATOM 2552 N N . SER A 1 324 ? 10.862 5.468 0.188 1.00 93.19 324 SER A N 1
ATOM 2553 C CA . SER A 1 324 ? 10.782 4.219 0.955 1.00 93.19 324 SER A CA 1
ATOM 2554 C C . SER A 1 324 ? 10.528 3.011 0.043 1.00 93.19 324 SER A C 1
ATOM 2556 O O . SER A 1 324 ? 11.217 1.998 0.171 1.00 93.19 324 SER A O 1
ATOM 2558 N N . LEU A 1 325 ? 9.618 3.126 -0.935 1.00 93.50 325 LEU A N 1
ATOM 2559 C CA . LEU A 1 325 ? 9.359 2.073 -1.926 1.00 93.50 325 LEU A CA 1
ATOM 2560 C C . LEU A 1 325 ? 10.605 1.764 -2.759 1.00 93.50 325 LEU A C 1
ATOM 2562 O O . LEU A 1 325 ? 10.964 0.601 -2.933 1.00 93.50 325 LEU A O 1
ATOM 2566 N N . ILE A 1 326 ? 11.275 2.794 -3.268 1.00 95.06 326 ILE A N 1
ATOM 2567 C CA . ILE A 1 326 ? 12.475 2.653 -4.093 1.00 95.06 326 ILE A CA 1
ATOM 2568 C C . ILE A 1 326 ? 13.595 1.997 -3.298 1.00 95.06 326 ILE A C 1
ATOM 2570 O O . ILE A 1 326 ? 14.196 1.048 -3.785 1.00 95.06 326 ILE A O 1
ATOM 2574 N N . ASN A 1 327 ? 13.843 2.439 -2.067 1.00 92.94 327 ASN A N 1
ATOM 2575 C CA . ASN A 1 327 ? 14.884 1.863 -1.221 1.00 92.94 327 ASN A CA 1
ATOM 2576 C C . ASN A 1 327 ? 14.611 0.383 -0.917 1.00 92.94 327 ASN A C 1
ATOM 2578 O O . ASN A 1 327 ? 15.514 -0.443 -1.042 1.00 92.94 327 ASN A O 1
ATOM 2582 N N . ALA A 1 328 ? 13.366 0.037 -0.575 1.00 91.19 328 ALA A N 1
ATOM 2583 C CA . ALA A 1 328 ? 12.976 -1.344 -0.296 1.00 91.19 328 ALA A CA 1
ATOM 2584 C C . ALA A 1 328 ? 13.013 -2.236 -1.549 1.00 91.19 328 ALA A C 1
ATOM 2586 O O . ALA A 1 328 ? 13.411 -3.399 -1.477 1.00 91.19 328 ALA A O 1
ATOM 2587 N N . SER A 1 329 ? 12.619 -1.697 -2.706 1.00 92.50 329 SER A N 1
ATOM 2588 C CA . SER A 1 329 ? 12.574 -2.432 -3.973 1.00 92.50 329 SER A CA 1
ATOM 2589 C C . SER A 1 329 ? 13.892 -2.418 -4.748 1.00 92.50 329 SER A C 1
ATOM 2591 O O . SER A 1 329 ? 14.036 -3.203 -5.678 1.00 92.50 329 SER A O 1
ATOM 2593 N N . PHE A 1 330 ? 14.883 -1.602 -4.380 1.00 94.00 330 PHE A N 1
ATOM 2594 C CA . PHE A 1 330 ? 16.129 -1.468 -5.142 1.00 94.00 330 PHE A CA 1
ATOM 2595 C C . PHE A 1 330 ? 16.835 -2.814 -5.391 1.00 94.00 330 PHE A C 1
ATOM 2597 O O . PHE A 1 330 ? 17.146 -3.100 -6.548 1.00 94.00 330 PHE A O 1
ATOM 2604 N N . PRO A 1 331 ? 17.040 -3.692 -4.383 1.00 91.38 331 PRO A N 1
ATOM 2605 C CA . PRO A 1 331 ? 17.676 -4.991 -4.616 1.00 91.38 331 PRO A CA 1
ATOM 2606 C C . PRO A 1 331 ? 16.842 -5.899 -5.526 1.00 91.38 331 PRO A C 1
ATOM 2608 O O . PRO A 1 331 ? 17.393 -6.624 -6.349 1.00 91.38 331 PRO A O 1
ATOM 2611 N N . TYR A 1 332 ? 15.514 -5.826 -5.401 1.00 91.31 332 TYR A N 1
ATOM 2612 C CA . TYR A 1 332 ? 14.577 -6.561 -6.245 1.00 91.31 332 TYR A CA 1
ATOM 2613 C C . TYR A 1 332 ? 14.663 -6.110 -7.705 1.00 91.31 332 TYR A C 1
ATOM 2615 O O . TYR A 1 332 ? 14.793 -6.937 -8.604 1.00 91.31 332 TYR A O 1
ATOM 2623 N N . LEU A 1 333 ? 14.662 -4.796 -7.946 1.00 94.31 333 LEU A N 1
ATOM 2624 C CA . LEU A 1 333 ? 14.814 -4.237 -9.285 1.00 94.31 333 LEU A CA 1
ATOM 2625 C C . LEU A 1 333 ? 16.149 -4.658 -9.906 1.00 94.31 333 LEU A C 1
ATOM 2627 O O . LEU A 1 333 ? 16.164 -5.056 -11.064 1.00 94.31 333 LEU A O 1
ATOM 2631 N N . VAL A 1 334 ? 17.253 -4.630 -9.152 1.00 94.19 334 VAL A N 1
ATOM 2632 C CA . VAL A 1 334 ? 18.562 -5.093 -9.646 1.00 94.19 334 VAL A CA 1
ATOM 2633 C C . VAL A 1 334 ? 18.497 -6.554 -10.104 1.00 94.19 334 VAL A C 1
ATOM 2635 O O . VAL A 1 334 ? 18.870 -6.843 -11.241 1.00 94.19 334 VAL A O 1
ATOM 2638 N N . GLU A 1 335 ? 17.967 -7.452 -9.267 1.00 92.00 335 GLU A N 1
ATOM 2639 C CA . GLU A 1 335 ? 17.870 -8.886 -9.576 1.00 92.00 335 GLU A CA 1
ATOM 2640 C C . GLU A 1 335 ? 17.002 -9.153 -10.815 1.00 92.00 335 GLU A C 1
ATOM 2642 O O . GLU A 1 335 ? 17.418 -9.868 -11.731 1.00 92.00 335 GLU A O 1
ATOM 2647 N N . ILE A 1 336 ? 15.819 -8.538 -10.889 1.00 93.31 336 ILE A N 1
ATOM 2648 C CA . ILE A 1 336 ? 14.909 -8.697 -12.029 1.00 93.31 336 ILE A CA 1
ATOM 2649 C C . ILE A 1 336 ? 15.532 -8.159 -13.316 1.00 93.31 336 ILE A C 1
ATOM 2651 O O . ILE A 1 336 ? 15.491 -8.821 -14.352 1.00 93.31 336 ILE A O 1
ATOM 2655 N N . LEU A 1 337 ? 16.136 -6.972 -13.269 1.00 94.94 337 LEU A N 1
ATOM 2656 C CA . LEU A 1 337 ? 16.706 -6.347 -14.458 1.00 94.94 337 LEU A CA 1
ATOM 2657 C C . LEU A 1 337 ? 17.906 -7.143 -14.992 1.00 94.94 337 LEU A C 1
ATOM 2659 O O . LEU A 1 337 ? 18.054 -7.256 -16.209 1.00 94.94 337 LEU A O 1
ATOM 2663 N N . GLN A 1 338 ? 18.719 -7.746 -14.118 1.00 92.50 338 GLN A N 1
ATOM 2664 C CA . GLN A 1 338 ? 19.821 -8.633 -14.512 1.00 92.50 338 GLN A CA 1
ATOM 2665 C C . GLN A 1 338 ? 19.337 -9.940 -15.148 1.00 92.50 338 GLN A C 1
ATOM 2667 O O . GLN A 1 338 ? 19.930 -10.389 -16.125 1.00 92.50 338 GLN A O 1
ATOM 2672 N N . THR A 1 339 ? 18.266 -10.534 -14.620 1.00 91.62 339 THR A N 1
ATOM 2673 C CA . THR A 1 339 ? 17.819 -11.887 -15.003 1.00 91.62 339 THR A CA 1
ATOM 2674 C C . THR A 1 339 ? 16.777 -11.916 -16.120 1.00 91.62 339 THR A C 1
ATOM 2676 O O . THR A 1 339 ? 16.515 -12.971 -16.684 1.00 91.62 339 THR A O 1
ATOM 2679 N N . TRP A 1 340 ? 16.183 -10.778 -16.486 1.00 94.12 340 TRP A N 1
ATOM 2680 C CA . TRP A 1 340 ? 15.131 -10.723 -17.504 1.00 94.12 340 TRP A CA 1
ATOM 2681 C C . TRP A 1 340 ? 15.572 -11.255 -18.897 1.00 94.12 340 TRP A C 1
ATOM 2683 O O . TRP A 1 340 ? 16.658 -10.900 -19.363 1.00 94.12 340 TRP A O 1
ATOM 2693 N N . PRO A 1 341 ? 14.742 -12.015 -19.641 1.00 92.50 341 PRO A N 1
ATOM 2694 C CA . PRO A 1 341 ? 13.367 -12.421 -19.337 1.00 92.50 341 PRO A CA 1
ATOM 2695 C C . PRO A 1 341 ? 13.250 -13.693 -18.484 1.00 92.50 341 PRO A C 1
ATOM 2697 O O . PRO A 1 341 ? 12.127 -14.098 -18.171 1.00 92.50 341 PRO A O 1
ATOM 2700 N N . ASP A 1 342 ? 14.368 -14.298 -18.089 1.00 91.44 342 ASP A N 1
ATOM 2701 C CA . ASP A 1 342 ? 14.469 -15.597 -17.410 1.00 91.44 342 ASP A CA 1
ATOM 2702 C C . ASP A 1 342 ? 14.315 -15.477 -15.884 1.00 91.44 342 ASP A C 1
ATOM 2704 O O . ASP A 1 342 ? 15.065 -16.048 -15.090 1.00 91.44 342 ASP A O 1
ATOM 2708 N N . VAL A 1 343 ? 13.318 -14.700 -15.459 1.00 86.44 343 VAL A N 1
ATOM 2709 C CA . VAL A 1 343 ? 12.990 -14.511 -14.044 1.00 86.44 343 VAL A CA 1
ATOM 2710 C C . VAL A 1 343 ? 12.435 -15.811 -13.438 1.00 86.44 343 VAL A C 1
ATOM 2712 O O . VAL A 1 343 ? 11.563 -16.438 -14.044 1.00 86.44 343 VAL A O 1
ATOM 2715 N N . PRO A 1 344 ? 12.888 -16.226 -12.239 1.00 83.75 344 PRO A N 1
ATOM 2716 C CA . PRO A 1 344 ? 12.363 -17.410 -11.571 1.00 83.75 344 PRO A CA 1
ATOM 2717 C C . PRO A 1 344 ? 10.845 -17.368 -11.356 1.00 83.75 344 PRO A C 1
ATOM 2719 O O . PRO A 1 344 ? 10.304 -16.385 -10.851 1.00 83.75 344 PRO A O 1
ATOM 2722 N N . ASP A 1 345 ? 10.181 -18.497 -11.604 1.00 84.38 345 ASP A N 1
ATOM 2723 C CA . ASP A 1 345 ? 8.731 -18.691 -11.440 1.00 84.38 345 ASP A CA 1
ATOM 2724 C C . ASP A 1 345 ? 8.169 -18.261 -10.079 1.00 84.38 345 ASP A C 1
ATOM 2726 O O . ASP A 1 345 ? 7.012 -17.858 -9.979 1.00 84.38 345 ASP A O 1
ATOM 2730 N N . LYS A 1 346 ? 8.984 -18.347 -9.021 1.00 82.25 346 LYS A N 1
ATOM 2731 C CA . LYS A 1 346 ? 8.619 -17.933 -7.658 1.00 82.25 346 LYS A CA 1
ATOM 2732 C C . LYS A 1 346 ? 8.345 -16.426 -7.524 1.00 82.25 346 LYS A C 1
ATOM 2734 O O . LYS A 1 346 ? 7.770 -16.018 -6.523 1.00 82.25 346 LYS A O 1
ATOM 2739 N N . TYR A 1 347 ? 8.777 -15.616 -8.492 1.00 83.12 347 TYR A N 1
ATOM 2740 C CA . TYR A 1 347 ? 8.534 -14.171 -8.531 1.00 83.12 347 TYR A CA 1
ATOM 2741 C C . TYR A 1 347 ? 7.343 -13.788 -9.408 1.00 83.12 347 TYR A C 1
ATOM 2743 O O . TYR A 1 347 ? 7.001 -12.614 -9.474 1.00 83.12 347 TYR A O 1
ATOM 2751 N N . LEU A 1 348 ? 6.717 -14.744 -10.093 1.00 87.19 348 LEU A N 1
ATOM 2752 C CA . LEU A 1 348 ? 5.613 -14.466 -11.001 1.00 87.19 348 LEU A CA 1
ATOM 2753 C C . LEU A 1 348 ? 4.270 -14.641 -10.297 1.00 87.19 348 LEU A C 1
ATOM 2755 O O . LEU A 1 348 ? 4.056 -15.605 -9.559 1.00 87.19 348 LEU A O 1
ATOM 2759 N N . VAL A 1 349 ? 3.336 -13.729 -10.571 1.00 84.62 349 VAL A N 1
ATOM 2760 C CA . VAL A 1 349 ? 1.930 -13.942 -10.213 1.00 84.62 349 VAL A CA 1
ATOM 2761 C C . VAL A 1 349 ? 1.387 -15.135 -10.997 1.00 84.62 349 VAL A C 1
ATOM 2763 O O . VAL A 1 349 ? 1.510 -15.197 -12.219 1.00 84.62 349 VAL A O 1
ATOM 2766 N N . LYS A 1 350 ? 0.728 -16.051 -10.284 1.00 81.38 350 LYS A N 1
ATOM 2767 C CA . LYS A 1 350 ? -0.064 -17.145 -10.851 1.00 81.38 350 LYS A CA 1
ATOM 2768 C C . LYS A 1 350 ? -1.492 -16.998 -10.331 1.00 81.38 350 LYS A C 1
ATOM 2770 O O . LYS A 1 350 ? -1.682 -16.822 -9.128 1.00 81.38 350 LYS A O 1
ATOM 2775 N N . ILE A 1 351 ? -2.480 -17.017 -11.223 1.00 71.31 351 ILE A N 1
ATOM 2776 C CA . ILE A 1 351 ? -3.887 -17.122 -10.818 1.00 71.31 351 ILE A CA 1
ATOM 2777 C C . ILE A 1 351 ? -4.192 -18.612 -10.695 1.00 71.31 351 ILE A C 1
ATOM 2779 O O . ILE A 1 351 ? -3.948 -19.359 -11.641 1.00 71.31 351 ILE A O 1
ATOM 2783 N N . PHE A 1 352 ? -4.654 -19.016 -9.513 1.00 56.44 352 PHE A N 1
ATOM 2784 C CA . PHE A 1 352 ? -5.133 -20.365 -9.224 1.00 56.44 352 PHE A CA 1
ATOM 2785 C C . PHE A 1 352 ? -6.648 -20.432 -9.369 1.00 56.44 352 PHE A C 1
ATOM 2787 O O . PHE A 1 352 ? -7.315 -19.462 -8.927 1.00 56.44 352 PHE A O 1
#